Protein AF-A0A2N3HTC1-F1 (afdb_monomer_lite)

Foldseek 3Di:
DPPVVVVVVVVVVVVVVVVVVVVVVVVVVVVVVVVVVPDDPVVVVVVVVVVVVVVVVPPDDDPDDPPVVVVVVVVVCVVVVVVVVVVVVVVVVVVVVVVLVVLLVVLVVVLVLLVVVLVQLVVQLVQLVQQLVQCVVALLDQRDHDHDDLVSLVVQLPDDLVSNQVSCVSLVHDSVLSVLSNVLSVLSSVLVVVLVVLSVCCVPPASVVLVVLLVVLLVVLVVLLVVVLVVCVVVVVCPDPVSVQSVVLVVQLPPPVPDDPDDRLVSSLVRPLVSLLVCCVVPPVPPPSSVVSNVSSVSSVVSSVRSSVSSVVSSVSSVVCSVVSVVSSVSSVVSSVSSVVSVVD

Sequence (345 aa):
MSAEYECCVATNAKLQKQIDNQKEIINSLEDIEHSILLSNDTLKHSVKFELDNHYKEIETKEEGCDLCSIIGAILGAIISGGIAIFIFWRGRKNEKNKEKLKYIDFGEEVFTLLKNITANSKKQVELLNALVTSITEKPYTHGKYNRVSLNLLKRAQSFDTTYVFTTFKTLNLEKKSYIKFYSSIDFLLEVFENIDDDYHTNNSEVITPLSNKFLQLKGEIMNICSNFIESSRRENKTTEAIYTFINQLLIDYHSPETLPDKIDLKYDVDKIIRPLKSELLAKYRDNDISIELLNLSKQAGDFYKTILIESSNLRAGVNSQLEPIGKMITYLDSIEQALSSNYAS

Organism: NCBI:txid1940526

Secondary structure (DSSP, 8-state):
--HHHHHHHHHHHHHHHHHHHHHHHHHHHHHHHHHHTT-SSTHHHHHHHHHHHHHHT--S---S-HHHHHHHHHHHHHHHHHHHHHHHHHHHHHHHHHHHHHHHHHHHHHHHHHHHHHHHHHHHHHHHHHHHHHHHH-TTS--------THHHHHHHTS-HHHHHHHHHHTT--HHHHHHHHHHHHHHHHHHHHHHHHHHHIIIIIIHHHHHHHHHHHHHHHHHHHHHHHHHHHTT-TTSHHHHHHHHHHHHHT-TTT--SS--HHHHIIIIIHHHHHHHHHH-TTSHHHHHHHHHHHHHHHHHHHHHHHHHHHHHHHHHHHHHHHHHHHHHHHHHHHHHTTT--

Radius of gyration: 45.18 Å; chains: 1; bounding box: 95×36×132 Å

pLDDT: mean 79.2, std 21.39, range [34.41, 97.88]

Structure (mmCIF, N/CA/C/O backbone):
data_AF-A0A2N3HTC1-F1
#
_entry.id   AF-A0A2N3HTC1-F1
#
loop_
_atom_site.group_PDB
_atom_site.id
_atom_site.type_symbol
_atom_site.label_atom_id
_atom_site.label_alt_id
_atom_site.label_comp_id
_atom_site.label_asym_id
_atom_site.label_entity_id
_atom_site.label_seq_id
_atom_site.pdbx_PDB_ins_code
_atom_site.Cartn_x
_atom_site.Cartn_y
_atom_site.Cartn_z
_atom_site.occupancy
_atom_site.B_iso_or_equiv
_atom_site.auth_seq_id
_atom_site.auth_comp_id
_atom_site.auth_asym_id
_atom_site.auth_atom_id
_atom_site.pdbx_PDB_model_num
ATOM 1 N N . MET A 1 1 ? -60.412 3.576 90.011 1.00 46.03 1 MET A N 1
ATOM 2 C CA . MET A 1 1 ? -59.220 3.733 89.151 1.00 46.03 1 MET A CA 1
ATOM 3 C C . MET A 1 1 ? -58.089 2.914 89.755 1.00 46.03 1 MET A C 1
ATOM 5 O O . MET A 1 1 ? -57.554 3.394 90.739 1.00 46.03 1 MET A O 1
ATOM 9 N N . SER A 1 2 ? -57.769 1.718 89.234 1.00 47.91 2 SER A N 1
ATOM 10 C CA . SER A 1 2 ? -56.386 1.172 89.280 1.00 47.91 2 SER A CA 1
ATOM 11 C C . SER A 1 2 ? -56.162 -0.226 88.662 1.00 47.91 2 SER A C 1
ATOM 13 O O . SER A 1 2 ? -55.010 -0.612 88.593 1.00 47.91 2 SER A O 1
ATOM 15 N N . ALA A 1 3 ? -57.146 -0.967 88.127 1.00 40.53 3 ALA A N 1
ATOM 16 C CA . ALA A 1 3 ? -56.845 -2.256 87.457 1.00 40.53 3 ALA A CA 1
ATOM 17 C C . ALA A 1 3 ? -56.343 -2.092 86.000 1.00 40.53 3 ALA A C 1
ATOM 19 O O . ALA A 1 3 ? -55.389 -2.741 85.580 1.00 40.53 3 ALA A O 1
ATOM 20 N N . GLU A 1 4 ? -56.931 -1.166 85.234 1.00 36.50 4 GLU A N 1
ATOM 21 C CA . GLU A 1 4 ? -56.502 -0.860 83.854 1.00 36.50 4 GLU A CA 1
ATOM 22 C C . GLU A 1 4 ? -55.159 -0.111 83.802 1.00 36.50 4 GLU A C 1
ATOM 24 O O . GLU A 1 4 ? -54.377 -0.289 82.870 1.00 36.50 4 GLU A O 1
ATOM 29 N N . TYR A 1 5 ? -54.850 0.690 84.829 1.00 40.22 5 TYR A N 1
ATOM 30 C CA . TYR A 1 5 ? -53.588 1.432 84.904 1.00 40.22 5 TYR A CA 1
ATOM 31 C C . TYR A 1 5 ? -52.409 0.510 85.256 1.00 40.22 5 TYR A C 1
ATOM 33 O O . TYR A 1 5 ? -51.344 0.634 84.658 1.00 40.22 5 TYR A O 1
ATOM 41 N N . GLU A 1 6 ? -52.601 -0.468 86.150 1.00 41.00 6 GLU A N 1
ATOM 42 C CA . GLU A 1 6 ? -51.578 -1.479 86.462 1.00 41.00 6 GLU A CA 1
ATOM 43 C C . GLU A 1 6 ? -51.312 -2.422 85.279 1.00 41.00 6 GLU A C 1
ATOM 45 O O . GLU A 1 6 ? -50.155 -2.755 85.015 1.00 41.00 6 GLU A O 1
ATOM 50 N N . CYS A 1 7 ? -52.343 -2.770 84.498 1.00 42.47 7 CYS A N 1
ATOM 51 C CA . CYS A 1 7 ? -52.177 -3.526 83.255 1.00 42.47 7 CYS A CA 1
ATOM 52 C C . CYS A 1 7 ? -51.351 -2.738 82.219 1.00 42.47 7 CYS A C 1
ATOM 54 O O . CYS A 1 7 ? -50.386 -3.272 81.672 1.00 42.47 7 CYS A O 1
ATOM 56 N N . CYS A 1 8 ? -51.635 -1.447 82.011 1.00 38.44 8 CYS A N 1
ATOM 57 C CA . CYS A 1 8 ? -50.857 -0.590 81.106 1.00 38.44 8 CYS A CA 1
ATOM 58 C C . CYS A 1 8 ? -49.405 -0.364 81.568 1.00 38.44 8 CYS A C 1
ATOM 60 O O . CYS A 1 8 ? -48.492 -0.365 80.742 1.00 38.44 8 CYS A O 1
ATOM 62 N N . VAL A 1 9 ? -49.156 -0.216 82.874 1.00 43.53 9 VAL A N 1
ATOM 63 C CA . VAL A 1 9 ? -47.797 -0.032 83.421 1.00 43.53 9 VAL A CA 1
ATOM 64 C C . VAL A 1 9 ? -46.969 -1.320 83.316 1.00 43.53 9 VAL A C 1
ATOM 66 O O . VAL A 1 9 ? -45.809 -1.266 82.903 1.00 43.53 9 VAL A O 1
ATOM 69 N N . ALA A 1 10 ? -47.563 -2.487 83.589 1.00 45.28 10 ALA A N 1
ATOM 70 C CA . ALA A 1 10 ? -46.908 -3.782 83.383 1.00 45.28 10 ALA A CA 1
ATOM 71 C C . ALA A 1 10 ? -46.644 -4.071 81.892 1.00 45.28 10 ALA A C 1
ATOM 73 O O . ALA A 1 10 ? -45.613 -4.652 81.540 1.00 45.28 10 ALA A O 1
ATOM 74 N N . THR A 1 11 ? -47.540 -3.615 81.013 1.00 44.00 11 THR A N 1
ATOM 75 C CA . THR A 1 11 ? -47.382 -3.713 79.555 1.00 44.00 11 THR A CA 1
ATOM 76 C C . THR A 1 11 ? -46.252 -2.812 79.060 1.00 44.00 11 THR A C 1
ATOM 78 O O . THR A 1 11 ? -45.422 -3.282 78.294 1.00 44.00 11 THR A O 1
ATOM 81 N N . ASN A 1 12 ? -46.121 -1.578 79.565 1.00 44.19 12 ASN A N 1
ATOM 82 C CA . ASN A 1 12 ? -45.003 -0.685 79.231 1.00 44.19 12 ASN A CA 1
ATOM 83 C C . ASN A 1 12 ? -43.646 -1.207 79.729 1.00 44.19 12 ASN A C 1
ATOM 85 O O . ASN A 1 12 ? -42.653 -1.086 79.019 1.00 44.19 12 ASN A O 1
ATOM 89 N N . ALA A 1 13 ? -43.588 -1.831 80.909 1.00 48.78 13 ALA A N 1
ATOM 90 C CA . ALA A 1 13 ? -42.359 -2.456 81.403 1.00 48.78 13 ALA A CA 1
ATOM 91 C C . ALA A 1 13 ? -41.956 -3.685 80.565 1.00 48.78 13 ALA A C 1
ATOM 93 O O . ALA A 1 13 ? -40.778 -3.866 80.254 1.00 48.78 13 ALA A O 1
ATOM 94 N N . LYS A 1 14 ? -42.931 -4.504 80.139 1.00 50.69 14 LYS A N 1
ATOM 95 C CA . LYS A 1 14 ? -42.698 -5.595 79.176 1.00 50.69 14 LYS A CA 1
ATOM 96 C C . LYS A 1 14 ? -42.285 -5.068 77.797 1.00 50.69 14 LYS A C 1
ATOM 98 O O . LYS A 1 14 ? -41.398 -5.654 77.185 1.00 50.69 14 LYS A O 1
ATOM 103 N N . LEU A 1 15 ? -42.869 -3.958 77.345 1.00 43.41 15 LEU A N 1
ATOM 104 C CA . LEU A 1 15 ? -42.541 -3.302 76.077 1.00 43.41 15 LEU A CA 1
ATOM 105 C C . LEU A 1 15 ? -41.111 -2.750 76.088 1.00 43.41 15 LEU A C 1
ATOM 107 O O . LEU A 1 15 ? -40.360 -2.974 75.146 1.00 43.41 15 LEU A O 1
ATOM 111 N N . GLN A 1 16 ? -40.704 -2.100 77.180 1.00 46.47 16 GLN A N 1
ATOM 112 C CA . GLN A 1 16 ? -39.344 -1.590 77.340 1.00 46.47 16 GLN A CA 1
ATOM 113 C C . GLN A 1 16 ? -38.325 -2.733 77.359 1.00 46.47 16 GLN A C 1
ATOM 115 O O . GLN A 1 16 ? -37.320 -2.668 76.661 1.00 46.47 16 GLN A O 1
ATOM 120 N N . LYS A 1 17 ? -38.639 -3.831 78.057 1.00 55.25 17 LYS A N 1
ATOM 121 C CA . LYS A 1 17 ? -37.805 -5.038 78.064 1.00 55.25 17 LYS A CA 1
ATOM 122 C C . LYS A 1 17 ? -37.697 -5.685 76.676 1.00 55.25 17 LYS A C 1
ATOM 124 O O . LYS A 1 17 ? -36.638 -6.180 76.316 1.00 55.25 17 LYS A O 1
ATOM 129 N N . GLN A 1 18 ? -38.759 -5.651 75.869 1.00 47.78 18 GLN A N 1
ATOM 130 C CA . GLN A 1 18 ? -38.710 -6.110 74.477 1.00 47.78 18 GLN A CA 1
ATOM 131 C C . GLN A 1 18 ? -37.893 -5.175 73.574 1.00 47.78 18 GLN A C 1
ATOM 133 O O . GLN A 1 18 ? -37.179 -5.667 72.708 1.00 47.78 18 GLN A O 1
ATOM 138 N N . ILE A 1 19 ? -37.949 -3.857 73.785 1.00 50.00 19 ILE A N 1
ATOM 139 C CA . ILE A 1 19 ? -37.122 -2.876 73.061 1.00 50.00 19 ILE A CA 1
ATOM 140 C C . ILE A 1 19 ? -35.639 -3.030 73.426 1.00 50.00 19 ILE A C 1
ATOM 142 O O . ILE A 1 19 ? -34.776 -2.942 72.554 1.00 50.00 19 ILE A O 1
ATOM 146 N N . ASP A 1 20 ? -35.331 -3.284 74.695 1.00 52.28 20 ASP A N 1
ATOM 147 C CA . ASP A 1 20 ? -33.956 -3.497 75.146 1.00 52.28 20 ASP A CA 1
ATOM 148 C C . ASP A 1 20 ? -33.405 -4.825 74.597 1.00 52.28 20 ASP A C 1
ATOM 150 O O . ASP A 1 20 ? -32.314 -4.833 74.027 1.00 52.28 20 ASP A O 1
ATOM 154 N N . ASN A 1 21 ? -34.211 -5.895 74.593 1.00 51.72 21 ASN A N 1
ATOM 155 C CA . ASN A 1 21 ? -33.876 -7.139 73.889 1.00 51.72 21 ASN A CA 1
ATOM 156 C C . ASN A 1 21 ? -33.705 -6.920 72.370 1.00 51.72 21 ASN A C 1
ATOM 158 O O . ASN A 1 21 ? -32.851 -7.543 71.749 1.00 51.72 21 ASN A O 1
ATOM 162 N N . GLN A 1 22 ? -34.482 -6.027 71.743 1.00 47.03 22 GLN A N 1
ATOM 163 C CA . GLN A 1 22 ? -34.318 -5.686 70.322 1.00 47.03 22 GLN A CA 1
ATOM 164 C C . GLN A 1 22 ? -32.998 -4.964 70.042 1.00 47.03 22 GLN A C 1
ATOM 166 O O . GLN A 1 22 ? -32.364 -5.248 69.029 1.00 47.03 22 GLN A O 1
ATOM 171 N N . LYS A 1 23 ? -32.560 -4.058 70.922 1.00 49.41 23 LYS A N 1
ATOM 172 C CA . LYS A 1 23 ? -31.239 -3.422 70.805 1.00 49.41 23 LYS A CA 1
ATOM 173 C C . LYS A 1 23 ? -30.116 -4.439 70.959 1.00 49.41 23 LYS A C 1
ATOM 175 O O . LYS A 1 23 ? -29.133 -4.366 70.233 1.00 49.41 23 LYS A O 1
ATOM 180 N N . GLU A 1 24 ? -30.283 -5.402 71.858 1.00 49.38 24 GLU A N 1
ATOM 181 C CA . GLU A 1 24 ? -29.315 -6.477 72.067 1.00 49.38 24 GLU A CA 1
ATOM 182 C C . GLU A 1 24 ? -29.235 -7.418 70.856 1.00 49.38 24 GLU A C 1
ATOM 184 O O . GLU A 1 24 ? -28.138 -7.763 70.425 1.00 49.38 24 GLU A O 1
ATOM 189 N N . ILE A 1 25 ? -30.368 -7.743 70.222 1.00 50.09 25 ILE A N 1
ATOM 190 C CA . ILE A 1 25 ? -30.407 -8.519 68.971 1.00 50.09 25 ILE A CA 1
ATOM 191 C C . ILE A 1 25 ? -29.769 -7.740 67.813 1.00 50.09 25 ILE A C 1
ATOM 193 O O . ILE A 1 25 ? -29.029 -8.324 67.029 1.00 50.09 25 ILE A O 1
ATOM 197 N N . ILE A 1 26 ? -30.025 -6.432 67.695 1.00 47.00 26 ILE A N 1
ATOM 198 C CA . ILE A 1 26 ? -29.420 -5.586 66.652 1.00 47.00 26 ILE A CA 1
ATOM 199 C C . ILE A 1 26 ? -27.899 -5.508 66.833 1.00 47.00 26 ILE A C 1
ATOM 201 O O . ILE A 1 26 ? -27.174 -5.750 65.873 1.00 47.00 26 ILE A O 1
ATOM 205 N N . ASN A 1 27 ? -27.417 -5.270 68.054 1.00 49.44 27 ASN A N 1
ATOM 206 C CA . ASN A 1 27 ? -25.982 -5.262 68.347 1.00 49.44 27 ASN A CA 1
ATOM 207 C C . ASN A 1 27 ? -25.350 -6.645 68.106 1.00 49.44 27 ASN A C 1
ATOM 209 O O . ASN A 1 27 ? -24.282 -6.743 67.512 1.00 49.44 27 ASN A O 1
ATOM 213 N N . SER A 1 28 ? -26.044 -7.727 68.475 1.00 49.91 28 SER A N 1
ATOM 214 C CA . SER A 1 28 ? -25.584 -9.095 68.198 1.00 49.91 28 SER A CA 1
ATOM 215 C C . SER A 1 28 ? -25.517 -9.383 66.693 1.00 49.91 28 SER A C 1
ATOM 217 O O . SER A 1 28 ? -24.634 -10.101 66.240 1.00 49.91 28 SER A O 1
ATOM 219 N N . LEU A 1 29 ? -26.420 -8.812 65.890 1.00 45.38 29 LEU A N 1
ATOM 220 C CA . LEU A 1 29 ? -26.390 -8.923 64.429 1.00 45.38 29 LEU A CA 1
ATOM 221 C C . LEU A 1 29 ? -25.226 -8.137 63.802 1.00 45.38 29 LEU A C 1
ATOM 223 O O . LEU A 1 29 ? -24.687 -8.590 62.794 1.00 45.38 29 LEU A O 1
ATOM 227 N N . GLU A 1 30 ? -24.816 -7.014 64.395 1.00 47.25 30 GLU A N 1
ATOM 228 C CA . GLU A 1 30 ? -23.610 -6.263 64.005 1.00 47.25 30 GLU A CA 1
ATOM 229 C C . GLU A 1 30 ? -22.319 -7.025 64.381 1.00 47.25 30 GLU A C 1
ATOM 231 O O . GLU A 1 30 ? -21.385 -7.112 63.580 1.00 47.25 30 GLU A O 1
ATOM 236 N N . ASP A 1 31 ? -22.288 -7.695 65.536 1.00 46.88 31 ASP A N 1
ATOM 237 C CA . ASP A 1 31 ? -21.177 -8.582 65.927 1.00 46.88 31 ASP A CA 1
ATOM 238 C C . ASP A 1 31 ? -21.103 -9.843 65.040 1.00 46.88 31 ASP A C 1
ATOM 240 O O . ASP A 1 31 ? -20.024 -10.313 64.650 1.00 46.88 31 ASP A O 1
ATOM 244 N N . ILE A 1 32 ? -22.263 -10.372 64.639 1.00 44.34 32 ILE A N 1
ATOM 245 C CA . ILE A 1 32 ? -22.368 -11.448 63.649 1.00 44.34 32 ILE A CA 1
ATOM 246 C C . ILE A 1 32 ? -21.925 -10.947 62.262 1.00 44.34 32 ILE A C 1
ATOM 248 O O . ILE A 1 32 ? -21.247 -11.689 61.559 1.00 44.34 32 ILE A O 1
ATOM 252 N N . GLU A 1 33 ? -22.196 -9.697 61.869 1.00 42.38 33 GLU A N 1
ATOM 253 C CA . GLU A 1 33 ? -21.668 -9.070 60.641 1.00 42.38 33 GLU A CA 1
ATOM 254 C C . GLU A 1 33 ? -20.129 -9.019 60.635 1.00 42.38 33 GLU A C 1
ATOM 256 O O . GLU A 1 33 ? -19.507 -9.352 59.620 1.00 42.38 33 GLU A O 1
ATOM 261 N N . HIS A 1 34 ? -19.506 -8.728 61.783 1.00 44.16 34 HIS A N 1
ATOM 262 C CA . HIS A 1 34 ? -18.048 -8.774 61.943 1.00 44.16 34 HIS A CA 1
ATOM 263 C C . HIS A 1 34 ? -17.480 -10.208 61.853 1.00 44.16 34 HIS A C 1
ATOM 265 O O . HIS A 1 34 ? -16.327 -10.411 61.458 1.00 44.16 34 HIS A O 1
ATOM 271 N N . SER A 1 35 ? -18.305 -11.211 62.165 1.00 38.88 35 SER A N 1
ATOM 272 C CA . SER A 1 35 ? -17.972 -12.643 62.127 1.00 38.88 35 SER A CA 1
ATOM 273 C C . SER A 1 35 ? -18.240 -13.293 60.753 1.00 38.88 35 SER A C 1
ATOM 275 O O . SER A 1 35 ? -17.523 -14.204 60.335 1.00 38.88 35 SER A O 1
ATOM 277 N N . ILE A 1 36 ? -19.235 -12.794 60.007 1.00 39.62 36 ILE A N 1
ATOM 278 C CA . ILE A 1 36 ? -19.629 -13.219 58.647 1.00 39.62 36 ILE A CA 1
ATOM 279 C C . ILE A 1 36 ? -18.523 -12.943 57.620 1.00 39.62 36 ILE A C 1
ATOM 281 O O . ILE A 1 36 ? -18.405 -13.668 56.631 1.00 39.62 36 ILE A O 1
ATOM 285 N N . LEU A 1 37 ? -17.669 -11.948 57.865 1.00 45.72 37 LEU A N 1
ATOM 286 C CA . LEU A 1 37 ? -16.476 -11.689 57.055 1.00 45.72 37 LEU A CA 1
ATOM 287 C C . LEU A 1 37 ? -15.442 -12.839 57.087 1.00 45.72 37 LEU A C 1
ATOM 289 O O . LEU A 1 37 ? -14.514 -12.808 56.279 1.00 45.72 37 LEU A O 1
ATOM 293 N N . LEU A 1 38 ? -15.589 -13.856 57.958 1.00 39.28 38 LEU A N 1
ATOM 294 C CA . LEU A 1 38 ? -14.542 -14.856 58.221 1.00 39.28 38 LEU A CA 1
ATOM 295 C C . LEU A 1 38 ? -14.815 -16.330 57.842 1.00 39.28 38 LEU A C 1
ATOM 297 O O . LEU A 1 38 ? -13.828 -17.028 57.641 1.00 39.28 38 LEU A O 1
ATOM 301 N N . SER A 1 39 ? -16.041 -16.856 57.670 1.00 39.84 39 SER A N 1
ATOM 302 C CA . SER A 1 39 ? -16.249 -18.173 56.999 1.00 39.84 39 SER A CA 1
ATOM 303 C C . SER A 1 39 ? -17.726 -18.524 56.740 1.00 39.84 39 SER A C 1
ATOM 305 O O . SER A 1 39 ? -18.605 -18.139 57.506 1.00 39.84 39 SER A O 1
ATOM 307 N N . ASN A 1 40 ? -17.994 -19.288 55.670 1.00 41.94 40 ASN A N 1
ATOM 308 C CA . ASN A 1 40 ? -19.334 -19.508 55.098 1.00 41.94 40 ASN A CA 1
ATOM 309 C C . ASN A 1 40 ? -20.027 -20.836 55.511 1.00 41.94 40 ASN A C 1
ATOM 311 O O . ASN A 1 40 ? -21.209 -21.005 55.225 1.00 41.94 40 ASN A O 1
ATOM 315 N N . ASP A 1 41 ? -19.349 -21.774 56.188 1.00 38.62 41 ASP A N 1
ATOM 316 C CA . ASP A 1 41 ? -19.909 -23.119 56.467 1.00 38.62 41 ASP A CA 1
ATOM 317 C C . ASP A 1 41 ? -20.487 -23.297 57.882 1.00 38.62 41 ASP A C 1
ATOM 319 O O . ASP A 1 41 ? -21.421 -24.075 58.086 1.00 38.62 41 ASP A O 1
ATOM 323 N N . THR A 1 42 ? -20.026 -22.524 58.864 1.00 41.12 42 THR A N 1
ATOM 324 C CA . THR A 1 42 ? -20.518 -22.597 60.254 1.00 41.12 42 THR A CA 1
ATOM 325 C C . THR A 1 42 ? -21.954 -22.060 60.390 1.00 41.12 42 THR A C 1
ATOM 327 O O . THR A 1 42 ? -22.702 -22.459 61.282 1.00 41.12 42 THR A O 1
ATOM 330 N N . LEU A 1 43 ? -22.385 -21.211 59.447 1.00 39.22 43 LEU A N 1
ATOM 331 C CA . LEU A 1 43 ? -23.645 -20.459 59.488 1.00 39.22 43 LEU A CA 1
ATOM 332 C C . LEU A 1 43 ? -24.904 -21.331 59.390 1.00 39.22 43 LEU A C 1
ATOM 334 O O . LEU A 1 43 ? -25.943 -21.003 59.962 1.00 39.22 43 LEU A O 1
ATOM 338 N N . LYS A 1 44 ? -24.833 -22.457 58.675 1.00 35.75 44 LYS A N 1
ATOM 339 C CA . LYS A 1 44 ? -26.003 -23.324 58.471 1.00 35.75 44 LYS A CA 1
ATOM 340 C C . LYS A 1 44 ? -26.389 -24.082 59.745 1.00 35.75 44 LYS A C 1
ATOM 342 O O . LYS A 1 44 ? -27.549 -24.462 59.901 1.00 35.75 44 LYS A O 1
ATOM 347 N N . HIS A 1 45 ? -25.424 -24.291 60.645 1.00 39.16 45 HIS A N 1
ATOM 348 C CA . HIS A 1 45 ? -25.626 -25.002 61.904 1.00 39.16 45 HIS A CA 1
ATOM 349 C C . HIS A 1 45 ? -26.009 -24.073 63.060 1.00 39.16 45 HIS A C 1
ATOM 351 O O . HIS A 1 45 ? -26.904 -24.435 63.822 1.00 39.16 45 HIS A O 1
ATOM 357 N N . SER A 1 46 ? -25.427 -22.874 63.155 1.00 40.12 46 SER A N 1
ATOM 358 C CA . SER A 1 46 ? -25.720 -21.931 64.248 1.00 40.12 46 SER A CA 1
ATOM 359 C C . SER A 1 46 ? -27.149 -21.385 64.185 1.00 40.12 46 SER A C 1
ATOM 361 O O . SER A 1 46 ? -27.877 -21.448 65.170 1.00 40.12 46 SER A O 1
ATOM 363 N N . VAL A 1 47 ? -27.609 -20.987 62.990 1.00 39.00 47 VAL A N 1
ATOM 364 C CA . VAL A 1 47 ? -28.969 -20.449 62.785 1.00 39.00 47 VAL A CA 1
ATOM 365 C C . VAL A 1 47 ? -30.049 -21.487 63.106 1.00 39.00 47 VAL A C 1
ATOM 367 O O . VAL A 1 47 ? -31.110 -21.146 63.622 1.00 39.00 47 VAL A O 1
ATOM 370 N N . LYS A 1 48 ? -29.784 -22.772 62.832 1.00 37.84 48 LYS A N 1
ATOM 371 C CA . LYS A 1 48 ? -30.711 -23.859 63.174 1.00 37.84 48 LYS A CA 1
ATOM 372 C C . LYS A 1 48 ? -30.743 -24.124 64.686 1.00 37.84 48 LYS A C 1
ATOM 374 O O . LYS A 1 48 ? -31.804 -24.415 65.223 1.00 37.84 48 LYS A O 1
ATOM 379 N N . PHE A 1 49 ? -29.602 -23.996 65.362 1.00 41.03 49 PHE A N 1
ATOM 380 C CA . PHE A 1 49 ? -29.471 -24.236 66.801 1.00 41.03 49 PHE A CA 1
ATOM 381 C C . PHE A 1 49 ? -30.139 -23.142 67.650 1.00 41.03 49 PHE A C 1
ATOM 383 O O . PHE A 1 49 ? -30.816 -23.454 68.629 1.00 41.03 49 PHE A O 1
ATOM 390 N N . GLU A 1 50 ? -30.012 -21.873 67.262 1.00 42.91 50 GLU A N 1
ATOM 391 C CA . GLU A 1 50 ? -30.652 -20.760 67.978 1.00 42.91 50 GLU A CA 1
ATOM 392 C C . GLU A 1 50 ? -32.170 -20.711 67.769 1.00 42.91 50 GLU A C 1
ATOM 394 O O . GLU A 1 50 ? -32.894 -20.448 68.728 1.00 42.91 50 GLU A O 1
ATOM 399 N N . LEU A 1 51 ? -32.680 -21.062 66.578 1.00 38.72 51 LEU A N 1
ATOM 400 C CA . LEU A 1 51 ? -34.129 -21.186 66.359 1.00 38.72 51 LEU A CA 1
ATOM 401 C C . LEU A 1 51 ? -34.751 -22.329 67.178 1.00 38.72 51 LEU A C 1
ATOM 403 O O . LEU A 1 51 ? -35.824 -22.149 67.755 1.00 38.72 51 LEU A O 1
ATOM 407 N N . ASP A 1 52 ? -34.085 -23.487 67.249 1.00 37.00 52 ASP A N 1
ATOM 408 C CA . ASP A 1 52 ? -34.588 -24.654 67.988 1.00 37.00 52 ASP A CA 1
ATOM 409 C C . ASP A 1 52 ? -34.562 -24.433 69.513 1.00 37.00 52 ASP A C 1
ATOM 411 O O . ASP A 1 52 ? -35.441 -24.927 70.224 1.00 37.00 52 ASP A O 1
ATOM 415 N N . ASN A 1 53 ? -33.597 -23.663 70.031 1.00 40.16 53 ASN A N 1
ATOM 416 C CA . ASN A 1 53 ? -33.560 -23.302 71.452 1.00 40.16 53 ASN A CA 1
ATOM 417 C C . ASN A 1 53 ? -34.628 -22.263 71.814 1.00 40.16 53 ASN A C 1
ATOM 419 O O . ASN A 1 53 ? -35.237 -22.375 72.876 1.00 40.16 53 ASN A O 1
ATOM 423 N N . HIS A 1 54 ? -34.928 -21.313 70.923 1.00 38.94 54 HIS A N 1
ATOM 424 C CA . HIS A 1 54 ? -35.944 -20.293 71.190 1.00 38.94 54 HIS A CA 1
ATOM 425 C C . HIS A 1 54 ? -37.378 -20.852 71.198 1.00 38.94 54 HIS A C 1
ATOM 427 O O . HIS A 1 54 ? -38.236 -20.331 71.910 1.00 38.94 54 HIS A O 1
ATOM 433 N N . TYR A 1 55 ? -37.635 -21.936 70.453 1.00 35.56 55 TYR A N 1
ATOM 434 C CA . TYR A 1 55 ? -38.923 -22.643 70.463 1.00 35.56 55 TYR A CA 1
ATOM 435 C C . TYR A 1 55 ? -39.106 -23.583 71.665 1.00 35.56 55 TYR A C 1
ATOM 437 O O . TYR A 1 55 ? -40.240 -23.917 72.001 1.00 35.56 55 TYR A O 1
ATOM 445 N N . LYS A 1 56 ? -38.025 -23.994 72.342 1.00 34.41 56 LYS A N 1
ATOM 446 C CA . LYS A 1 56 ? -38.092 -24.894 73.508 1.00 34.41 56 LYS A CA 1
ATOM 447 C C . LYS A 1 56 ? -38.428 -24.207 74.834 1.00 34.41 56 LYS A C 1
ATOM 449 O O . LYS A 1 56 ? -38.781 -24.902 75.780 1.00 34.41 56 LYS A O 1
ATOM 454 N N . GLU A 1 57 ? -38.362 -22.880 74.918 1.00 35.84 57 GLU A N 1
ATOM 455 C CA . GLU A 1 57 ? -38.696 -22.138 76.148 1.00 35.84 57 GLU A CA 1
ATOM 456 C C . GLU A 1 57 ? -40.171 -21.712 76.259 1.00 35.84 57 GLU A C 1
ATOM 458 O O . GLU A 1 57 ? -40.578 -21.175 77.289 1.00 35.84 57 GLU A O 1
ATOM 463 N N . ILE A 1 58 ? -41.009 -21.993 75.255 1.00 41.97 58 ILE A N 1
ATOM 464 C CA . ILE A 1 58 ? -42.437 -21.632 75.260 1.00 41.97 58 ILE A CA 1
ATOM 465 C C . ILE A 1 58 ? -43.305 -22.887 75.461 1.00 41.97 58 ILE A C 1
ATOM 467 O O . ILE A 1 58 ? -44.179 -23.205 74.666 1.00 41.97 58 ILE A O 1
ATOM 471 N N . GLU A 1 59 ? -43.076 -23.617 76.550 1.00 39.09 59 GLU A N 1
ATOM 472 C CA . GLU A 1 59 ? -44.073 -24.540 77.108 1.00 39.09 59 GLU A CA 1
ATOM 473 C C . GLU A 1 59 ? -44.283 -24.218 78.588 1.00 39.09 59 GLU A C 1
ATOM 475 O O . GLU A 1 59 ? -43.808 -24.910 79.482 1.00 39.09 59 GLU A O 1
ATOM 480 N N . THR A 1 60 ? -45.038 -23.156 78.872 1.00 34.41 60 THR A N 1
ATOM 481 C CA . THR A 1 60 ? -45.759 -23.057 80.146 1.00 34.41 60 THR A CA 1
ATOM 482 C C . THR A 1 60 ? -47.159 -22.493 79.918 1.00 34.41 60 THR A C 1
ATOM 484 O O . THR A 1 60 ? -47.340 -21.391 79.419 1.00 34.41 60 THR A O 1
ATOM 487 N N . LYS A 1 61 ? -48.133 -23.343 80.262 1.00 35.47 61 LYS A N 1
ATOM 488 C CA . LYS A 1 61 ? -49.590 -23.158 80.349 1.00 35.47 61 LYS A CA 1
ATOM 489 C C . LYS A 1 61 ? -50.080 -21.700 80.383 1.00 35.47 61 LYS A C 1
ATOM 491 O O . LYS A 1 61 ? -49.902 -21.015 81.387 1.00 35.47 61 LYS A O 1
ATOM 496 N N . GLU A 1 62 ? -50.831 -21.311 79.354 1.00 37.00 62 GLU A N 1
ATOM 497 C CA . GLU A 1 62 ? -51.725 -20.151 79.377 1.00 37.00 62 GLU A CA 1
ATOM 498 C C . GLU A 1 62 ? -53.172 -20.600 79.632 1.00 37.00 62 GLU A C 1
ATOM 500 O O . GLU A 1 62 ? -53.776 -21.297 78.820 1.00 37.00 62 GLU A O 1
ATOM 505 N N . GLU A 1 63 ? -53.752 -20.143 80.740 1.00 39.91 63 GLU A N 1
ATOM 506 C CA . GLU A 1 63 ? -55.140 -19.678 80.741 1.00 39.91 63 GLU A CA 1
ATOM 507 C C . GLU A 1 63 ? -55.065 -18.143 80.752 1.00 39.91 63 GLU A C 1
ATOM 509 O O . GLU A 1 63 ? -54.717 -17.551 81.774 1.00 39.91 63 GLU A O 1
ATOM 514 N N . GLY A 1 64 ? -55.322 -17.482 79.615 1.00 34.81 64 GLY A N 1
ATOM 515 C CA . GLY A 1 64 ? -55.352 -16.015 79.572 1.00 34.81 64 GLY A CA 1
ATOM 516 C C . GLY A 1 64 ? -55.276 -15.357 78.188 1.00 34.81 64 GLY A C 1
ATOM 517 O O . GLY A 1 64 ? -54.195 -15.123 77.672 1.00 34.81 64 GLY A O 1
ATOM 518 N N . CYS A 1 65 ? -56.440 -14.913 77.696 1.00 39.00 65 CYS A N 1
ATOM 519 C CA . CYS A 1 65 ? -56.677 -13.886 76.664 1.00 39.00 65 CYS A CA 1
ATOM 520 C C . CYS A 1 65 ? -56.225 -14.165 75.208 1.00 39.00 65 CYS A C 1
ATOM 522 O O . CYS A 1 65 ? -55.153 -13.745 74.772 1.00 39.00 65 CYS A O 1
ATOM 524 N N . ASP A 1 66 ? -57.154 -14.707 74.406 1.00 45.31 66 ASP A N 1
ATOM 525 C CA . ASP A 1 66 ? -57.080 -14.875 72.937 1.00 45.31 66 ASP A CA 1
ATOM 526 C C . ASP A 1 66 ? -56.618 -13.620 72.170 1.00 45.31 66 ASP A C 1
ATOM 528 O O . ASP A 1 66 ? -56.014 -13.714 71.104 1.00 45.31 66 ASP A O 1
ATOM 532 N N . LEU A 1 67 ? -56.863 -12.418 72.701 1.00 41.06 67 LEU A N 1
ATOM 533 C CA . LEU A 1 67 ? -56.448 -11.176 72.044 1.00 41.06 67 LEU A CA 1
ATOM 534 C C . LEU A 1 67 ? -54.916 -11.006 72.021 1.00 41.06 67 LEU A C 1
ATOM 536 O O . LEU A 1 67 ? -54.375 -10.474 71.055 1.00 41.06 67 LEU A O 1
ATOM 540 N N . CYS A 1 68 ? -54.207 -11.470 73.057 1.00 42.62 68 CYS A N 1
ATOM 541 C CA . CYS A 1 68 ? -52.748 -11.352 73.162 1.00 42.62 68 CYS A CA 1
ATOM 542 C C . CYS A 1 68 ? -52.018 -12.338 72.243 1.00 42.62 68 CYS A C 1
ATOM 544 O O . CYS A 1 68 ? -51.005 -11.967 71.648 1.00 42.62 68 CYS A O 1
ATOM 546 N N . SER A 1 69 ? -52.547 -13.554 72.072 1.00 41.69 69 SER A N 1
ATOM 547 C CA . SER A 1 69 ? -51.980 -14.545 71.148 1.00 41.69 69 SER A CA 1
ATOM 548 C C . SER A 1 69 ? -52.181 -14.122 69.687 1.00 41.69 69 SER A C 1
ATOM 550 O O . SER A 1 69 ? -51.251 -14.215 68.886 1.00 41.69 69 SER A O 1
ATOM 552 N N . ILE A 1 70 ? -53.343 -13.545 69.353 1.00 44.69 70 ILE A N 1
ATOM 553 C CA . ILE A 1 70 ? -53.644 -13.002 68.020 1.00 44.69 70 ILE A CA 1
ATOM 554 C C . ILE A 1 70 ? -52.761 -11.785 67.710 1.00 44.69 70 ILE A C 1
ATOM 556 O O . ILE A 1 70 ? -52.165 -11.720 66.635 1.00 44.69 70 ILE A O 1
ATOM 560 N N . ILE A 1 71 ? -52.617 -10.837 68.645 1.00 43.09 71 ILE A N 1
ATOM 561 C CA . ILE A 1 71 ? -51.741 -9.664 68.468 1.00 43.09 71 ILE A CA 1
ATOM 562 C C . ILE A 1 71 ? -50.269 -10.094 68.361 1.00 43.09 71 ILE A C 1
ATOM 564 O O . ILE A 1 71 ? -49.549 -9.584 67.502 1.00 43.09 71 ILE A O 1
ATOM 568 N N . GLY A 1 72 ? -49.831 -11.071 69.162 1.00 39.81 72 GLY A N 1
ATOM 569 C CA . GLY A 1 72 ? -48.487 -11.650 69.090 1.00 39.81 72 GLY A CA 1
ATOM 570 C C . GLY A 1 72 ? -48.205 -12.361 67.762 1.00 39.81 72 GLY A C 1
ATOM 571 O O . GLY A 1 72 ? -47.149 -12.149 67.168 1.00 39.81 72 GLY A O 1
ATOM 572 N N . ALA A 1 73 ? -49.165 -13.131 67.242 1.00 44.22 73 ALA A N 1
ATOM 573 C CA . ALA A 1 73 ? -49.058 -13.796 65.944 1.00 44.22 73 ALA A CA 1
ATOM 574 C C . ALA A 1 73 ? -49.028 -12.793 64.776 1.00 44.22 73 ALA A C 1
ATOM 576 O O . ALA A 1 73 ? -48.231 -12.946 63.849 1.00 44.22 73 ALA A O 1
ATOM 577 N N . ILE A 1 74 ? -49.842 -11.732 64.836 1.00 43.06 74 ILE A N 1
ATOM 578 C CA . ILE A 1 74 ? -49.851 -10.652 63.836 1.00 43.06 74 ILE A CA 1
ATOM 579 C C . ILE A 1 74 ? -48.523 -9.882 63.860 1.00 43.06 74 ILE A C 1
ATOM 581 O O . ILE A 1 74 ? -47.934 -9.643 62.807 1.00 43.06 74 ILE A O 1
ATOM 585 N N . LEU A 1 75 ? -48.007 -9.540 65.043 1.00 43.22 75 LEU A N 1
ATOM 586 C CA . LEU A 1 75 ? -46.708 -8.875 65.187 1.00 43.22 75 LEU A CA 1
ATOM 587 C C . LEU A 1 75 ? -45.555 -9.767 64.704 1.00 43.22 75 LEU A C 1
ATOM 589 O O . LEU A 1 75 ? -44.693 -9.293 63.967 1.00 43.22 75 LEU A O 1
ATOM 593 N N . GLY A 1 76 ? -45.565 -11.063 65.030 1.00 43.31 76 GLY A N 1
ATOM 594 C CA . GLY A 1 76 ? -44.581 -12.031 64.535 1.00 43.31 76 GLY A CA 1
ATOM 595 C C . GLY A 1 76 ? -44.605 -12.195 63.010 1.00 43.31 76 GLY A C 1
ATOM 596 O O . GLY A 1 76 ? -43.550 -12.263 62.372 1.00 43.31 76 GLY A O 1
ATOM 597 N N . ALA A 1 77 ? -45.792 -12.178 62.395 1.00 48.91 77 ALA A N 1
ATOM 598 C CA . ALA A 1 77 ? -45.952 -12.197 60.940 1.00 48.91 77 ALA A CA 1
ATOM 599 C C . ALA A 1 77 ? -45.429 -10.909 60.274 1.00 48.91 77 ALA A C 1
ATOM 601 O O . ALA A 1 77 ? -44.789 -10.969 59.224 1.00 48.91 77 ALA A O 1
ATOM 602 N N . ILE A 1 78 ? -45.634 -9.745 60.899 1.00 46.81 78 ILE A N 1
ATOM 603 C CA . ILE A 1 78 ? -45.109 -8.458 60.413 1.00 46.81 78 ILE A CA 1
ATOM 604 C C . ILE A 1 78 ? -43.576 -8.416 60.514 1.00 46.81 78 ILE A C 1
ATOM 606 O O . ILE A 1 78 ? -42.913 -7.982 59.572 1.00 46.81 78 ILE A O 1
ATOM 610 N N . ILE A 1 79 ? -43.001 -8.907 61.618 1.00 49.50 79 ILE A N 1
ATOM 611 C CA . ILE A 1 79 ? -41.546 -8.947 61.840 1.00 49.50 79 ILE A CA 1
ATOM 612 C C . ILE A 1 79 ? -40.871 -9.899 60.845 1.00 49.50 79 ILE A C 1
ATOM 614 O O . ILE A 1 79 ? -39.930 -9.510 60.152 1.00 49.50 79 ILE A O 1
ATOM 618 N N . SER A 1 80 ? -41.377 -11.127 60.721 1.00 47.59 80 SER A N 1
ATOM 619 C CA . SER A 1 80 ? -40.839 -12.115 59.776 1.00 47.59 80 SER A CA 1
ATOM 620 C C . SER A 1 80 ? -41.000 -11.669 58.318 1.00 47.59 80 SER A C 1
ATOM 622 O O . SER A 1 80 ? -40.060 -11.795 57.531 1.00 47.59 80 SER A O 1
ATOM 624 N N . GLY A 1 81 ? -42.136 -11.056 57.969 1.00 49.56 81 GLY A N 1
ATOM 625 C CA . GLY A 1 81 ? -42.358 -10.443 56.659 1.00 49.56 81 GLY A CA 1
ATOM 626 C C . GLY A 1 81 ? -41.393 -9.289 56.364 1.00 49.56 81 GLY A C 1
ATOM 627 O O . GLY A 1 81 ? -40.819 -9.231 55.277 1.00 49.56 81 GLY A O 1
ATOM 628 N N . GLY A 1 82 ? -41.152 -8.402 57.334 1.00 52.47 82 GLY A N 1
ATOM 629 C CA . GLY A 1 82 ? -40.218 -7.280 57.202 1.00 52.47 82 GLY A CA 1
ATOM 630 C C . GLY A 1 82 ? -38.766 -7.723 56.999 1.00 52.47 82 GLY A C 1
ATOM 631 O O . GLY A 1 82 ? -38.086 -7.218 56.103 1.00 52.47 82 GLY A O 1
ATOM 632 N N . ILE A 1 83 ? -38.310 -8.719 57.766 1.00 64.56 83 ILE A N 1
ATOM 633 C CA . ILE A 1 83 ? -36.967 -9.307 57.630 1.00 64.56 83 ILE A CA 1
ATOM 634 C C . ILE A 1 83 ? -36.812 -9.994 56.265 1.00 64.56 83 ILE A C 1
ATOM 636 O O . ILE A 1 83 ? -35.806 -9.790 55.583 1.00 64.56 83 ILE A O 1
ATOM 640 N N . ALA A 1 84 ? -37.821 -10.747 55.814 1.00 59.88 84 ALA A N 1
ATOM 641 C CA . ALA A 1 84 ? -37.798 -11.399 54.505 1.00 59.88 84 ALA A CA 1
ATOM 642 C C . ALA A 1 84 ? -37.726 -10.386 53.347 1.00 59.88 84 ALA A C 1
ATOM 644 O O . ALA A 1 84 ? -36.925 -10.558 52.424 1.00 59.88 84 ALA A O 1
ATOM 645 N N . ILE A 1 85 ? -38.502 -9.296 53.412 1.00 65.19 85 ILE A N 1
ATOM 646 C CA . ILE A 1 85 ? -38.454 -8.208 52.422 1.00 65.19 85 ILE A CA 1
ATOM 647 C C . ILE A 1 85 ? -37.073 -7.550 52.417 1.00 65.19 85 ILE A C 1
ATOM 649 O O . ILE A 1 85 ? -36.516 -7.323 51.343 1.00 65.19 85 ILE A O 1
ATOM 653 N N . PHE A 1 86 ? -36.493 -7.284 53.588 1.00 65.19 86 PHE A N 1
ATOM 654 C CA . PHE A 1 86 ? -35.164 -6.687 53.707 1.00 65.19 86 PHE A CA 1
ATOM 655 C C . PHE A 1 86 ? -34.063 -7.578 53.109 1.00 65.19 86 PHE A C 1
ATOM 657 O O . PHE A 1 86 ? -33.254 -7.095 52.311 1.00 65.19 86 PHE A O 1
ATOM 664 N N . ILE A 1 87 ? -34.060 -8.882 53.417 1.00 68.19 87 ILE A N 1
ATOM 665 C CA . ILE A 1 87 ? -33.116 -9.858 52.846 1.00 68.19 87 ILE A CA 1
ATOM 666 C C . ILE A 1 87 ? -33.276 -9.931 51.323 1.00 68.19 87 ILE A C 1
ATOM 668 O O . ILE A 1 87 ? -32.281 -9.877 50.599 1.00 68.19 87 ILE A O 1
ATOM 672 N N . PHE A 1 88 ? -34.513 -9.981 50.820 1.00 68.25 88 PHE A N 1
ATOM 673 C CA . PHE A 1 88 ? -34.793 -9.982 49.383 1.00 68.25 88 PHE A CA 1
ATOM 674 C C . PHE A 1 88 ? -34.292 -8.701 48.694 1.00 68.25 88 PHE A C 1
ATOM 676 O O . PHE A 1 88 ? -33.664 -8.757 47.634 1.00 68.25 88 PHE A O 1
ATOM 683 N N . TRP A 1 89 ? -34.503 -7.535 49.311 1.00 70.38 89 TRP A N 1
ATOM 684 C CA . TRP A 1 89 ? -34.016 -6.253 48.797 1.00 70.38 89 TRP A CA 1
ATOM 685 C C . TRP A 1 89 ? -32.485 -6.176 48.787 1.00 70.38 89 TRP A C 1
ATOM 687 O O . TRP A 1 89 ? -31.899 -5.737 47.793 1.00 70.38 89 TRP A O 1
ATOM 697 N N . ARG A 1 90 ? -31.822 -6.647 49.853 1.00 66.19 90 ARG A N 1
ATOM 698 C CA . ARG A 1 90 ? -30.352 -6.697 49.960 1.00 66.19 90 ARG A CA 1
ATOM 699 C C . ARG A 1 90 ? -29.756 -7.689 48.959 1.00 66.19 90 ARG A C 1
ATOM 701 O O . ARG A 1 90 ? -28.778 -7.349 48.296 1.00 66.19 90 ARG A O 1
ATOM 708 N N . GLY A 1 91 ? -30.382 -8.852 48.767 1.00 67.44 91 GLY A N 1
ATOM 709 C CA . GLY A 1 91 ? -30.014 -9.830 47.737 1.00 67.44 91 GLY A CA 1
ATOM 710 C C . GLY A 1 91 ? -30.074 -9.232 46.332 1.00 67.44 91 GLY A C 1
ATOM 711 O O . GLY A 1 91 ? -29.075 -9.231 45.613 1.00 67.44 91 GLY A O 1
ATOM 712 N N . ARG A 1 92 ? -31.194 -8.585 45.987 1.00 70.00 92 ARG A N 1
ATOM 713 C CA . ARG A 1 92 ? -31.375 -7.914 44.690 1.00 70.00 92 ARG A CA 1
ATOM 714 C C . ARG A 1 92 ? -30.405 -6.745 44.482 1.00 70.00 92 ARG A C 1
ATOM 716 O O . ARG A 1 92 ? -29.978 -6.489 43.358 1.00 70.00 92 ARG A O 1
ATOM 723 N N . LYS A 1 93 ? -30.042 -6.021 45.549 1.00 72.12 93 LYS A N 1
ATOM 724 C CA . LYS A 1 93 ? -29.026 -4.953 45.506 1.00 72.12 93 LYS A CA 1
ATOM 725 C C . LYS A 1 93 ? -27.623 -5.524 45.272 1.00 72.12 93 LYS A C 1
ATOM 727 O O . LYS A 1 93 ? -26.887 -4.985 44.451 1.00 72.12 93 LYS A O 1
ATOM 732 N N . ASN A 1 94 ? -27.276 -6.630 45.930 1.00 72.69 94 ASN A N 1
ATOM 733 C CA . ASN A 1 94 ? -25.993 -7.311 45.741 1.00 72.69 94 ASN A CA 1
ATOM 734 C C . ASN A 1 94 ? -25.851 -7.908 44.336 1.00 72.69 94 ASN A C 1
ATOM 736 O O . ASN A 1 94 ? -24.782 -7.793 43.745 1.00 72.69 94 ASN A O 1
ATOM 740 N N . GLU A 1 95 ? -26.911 -8.492 43.775 1.00 72.81 95 GLU A N 1
ATOM 741 C CA . GLU A 1 95 ? -26.908 -8.974 42.387 1.00 72.81 95 GLU A CA 1
ATOM 742 C C . GLU A 1 95 ? -26.689 -7.835 41.390 1.00 72.81 95 GLU A C 1
ATOM 744 O O . GLU A 1 95 ? -25.797 -7.929 40.552 1.00 72.81 95 GLU A O 1
ATOM 749 N N . LYS A 1 96 ? -27.411 -6.715 41.542 1.00 76.00 96 LYS A N 1
ATOM 750 C CA . LYS A 1 96 ? -27.203 -5.518 40.711 1.00 76.00 96 LYS A CA 1
ATOM 751 C C . LYS A 1 96 ? -25.787 -4.956 40.831 1.00 76.00 96 LYS A C 1
ATOM 753 O O . LYS A 1 96 ? -25.220 -4.522 39.833 1.00 76.00 96 LYS A O 1
ATOM 758 N N . ASN A 1 97 ? -25.206 -4.964 42.031 1.00 79.12 97 ASN A N 1
ATOM 759 C CA . ASN A 1 97 ? -23.831 -4.513 42.245 1.00 79.12 97 ASN A CA 1
ATOM 760 C C . ASN A 1 97 ? -22.814 -5.455 41.587 1.00 79.12 97 ASN A C 1
ATOM 762 O O . ASN A 1 97 ? -21.889 -4.977 40.938 1.00 79.12 97 ASN A O 1
ATOM 766 N N . LYS A 1 98 ? -23.003 -6.777 41.698 1.00 82.25 98 LYS A N 1
ATOM 767 C CA . LYS A 1 98 ? -22.168 -7.770 41.003 1.00 82.25 98 LYS A CA 1
ATOM 768 C C . LYS A 1 98 ? -22.257 -7.617 39.488 1.00 82.25 98 LYS A C 1
ATOM 770 O O . LYS A 1 98 ? -21.243 -7.696 38.810 1.00 82.25 98 LYS A O 1
ATOM 775 N N . GLU A 1 99 ? -23.454 -7.393 38.957 1.00 82.44 99 GLU A N 1
ATOM 776 C CA . GLU A 1 99 ? -23.652 -7.172 37.525 1.00 82.44 99 GLU A CA 1
ATOM 777 C C . GLU A 1 99 ? -22.976 -5.875 37.062 1.00 82.44 99 GLU A C 1
ATOM 779 O O . GLU A 1 99 ? -22.260 -5.874 36.066 1.00 82.44 99 GLU A O 1
ATOM 784 N N . LYS A 1 100 ? -23.111 -4.792 37.837 1.00 86.25 100 LYS A N 1
ATOM 785 C CA . LYS A 1 100 ? -22.427 -3.523 37.569 1.00 86.25 100 LYS A CA 1
ATOM 786 C C . LYS A 1 100 ? -20.902 -3.673 37.547 1.00 86.25 100 LYS A C 1
ATOM 788 O O . LYS A 1 100 ? -20.273 -3.110 36.659 1.00 86.25 100 LYS A O 1
ATOM 793 N N . LEU A 1 101 ? -20.326 -4.436 38.480 1.00 87.56 101 LEU A N 1
ATOM 794 C CA . LEU A 1 101 ? -18.885 -4.718 38.514 1.00 87.56 101 LEU A CA 1
ATOM 795 C C . LEU A 1 101 ? -18.413 -5.417 37.232 1.00 87.56 101 LEU A C 1
ATOM 797 O O . LEU A 1 101 ? -17.455 -4.957 36.628 1.00 87.56 101 LEU A O 1
ATOM 801 N N . LYS A 1 102 ? -19.151 -6.417 36.728 1.00 91.19 102 LYS A N 1
ATOM 802 C CA . LYS A 1 102 ? -18.810 -7.088 35.457 1.00 91.19 102 LYS A CA 1
ATOM 803 C C . LYS A 1 102 ? -18.698 -6.121 34.275 1.00 91.19 102 LYS A C 1
ATOM 805 O O . LYS A 1 102 ? -17.823 -6.283 33.426 1.00 91.19 102 LYS A O 1
ATOM 810 N N . TYR A 1 103 ? -19.588 -5.131 34.200 1.00 91.75 103 TYR A N 1
ATOM 811 C CA . TYR A 1 103 ? -19.544 -4.121 33.141 1.00 91.75 103 TYR A CA 1
ATOM 812 C C . TYR A 1 103 ? -18.381 -3.138 33.322 1.00 91.75 103 TYR A C 1
ATOM 814 O O . TYR A 1 103 ? -17.834 -2.682 32.319 1.00 91.75 103 TYR A O 1
ATOM 822 N N . ILE A 1 104 ? -18.009 -2.820 34.567 1.00 89.75 104 ILE A N 1
ATOM 823 C CA . ILE A 1 104 ? -16.844 -1.979 34.884 1.00 89.75 104 ILE A CA 1
ATOM 824 C C . ILE A 1 104 ? -15.554 -2.695 34.473 1.00 89.75 104 ILE A C 1
ATOM 826 O O . ILE A 1 104 ? -14.775 -2.104 33.727 1.00 89.75 104 ILE A O 1
ATOM 830 N N . ASP A 1 105 ? -15.385 -3.957 34.874 1.00 89.44 105 ASP A N 1
ATOM 831 C CA . ASP A 1 105 ? -14.211 -4.779 34.551 1.00 89.44 105 ASP A CA 1
ATOM 832 C C . ASP A 1 105 ? -14.064 -4.950 33.031 1.00 89.44 105 ASP A C 1
ATOM 834 O O . ASP A 1 105 ? -12.997 -4.747 32.456 1.00 89.44 105 ASP A O 1
ATOM 838 N N . PHE A 1 106 ? -15.168 -5.246 32.335 1.00 92.12 106 PHE A N 1
ATOM 839 C CA . PHE A 1 106 ? -15.148 -5.324 30.875 1.00 92.12 106 PHE A CA 1
ATOM 840 C C . PHE A 1 106 ? -14.797 -3.986 30.221 1.00 92.12 106 PHE A C 1
ATOM 842 O O . PHE A 1 106 ? -14.096 -3.952 29.212 1.00 92.12 106 PHE A O 1
ATOM 849 N N . GLY A 1 107 ? -15.261 -2.867 30.777 1.00 91.81 107 GLY A N 1
ATOM 850 C CA . GLY A 1 107 ? -14.912 -1.553 30.252 1.00 91.81 107 GLY A CA 1
ATOM 851 C C . GLY A 1 107 ? -13.424 -1.219 30.391 1.00 91.81 107 GLY A C 1
ATOM 852 O O . GLY A 1 107 ? -12.888 -0.547 29.511 1.00 91.81 107 GLY A O 1
ATOM 853 N N . GLU A 1 108 ? -12.736 -1.740 31.413 1.00 90.81 108 GLU A N 1
ATOM 854 C CA . GLU A 1 108 ? -11.275 -1.642 31.542 1.00 90.81 108 GLU A CA 1
ATOM 855 C C . GLU A 1 108 ? -10.574 -2.445 30.434 1.00 90.81 108 GLU A C 1
ATOM 857 O O . GLU A 1 108 ? -9.599 -1.988 29.826 1.00 90.81 108 GLU A O 1
ATOM 862 N N . GLU A 1 109 ? -11.118 -3.618 30.105 1.00 90.06 109 GLU A N 1
ATOM 863 C CA . GLU A 1 109 ? -10.636 -4.450 29.004 1.00 90.06 109 GLU A CA 1
ATOM 864 C C . GLU A 1 109 ? -10.806 -3.743 27.647 1.00 90.06 109 GLU A C 1
ATOM 866 O O . GLU A 1 109 ? -9.874 -3.699 26.835 1.00 90.06 109 GLU A O 1
ATOM 871 N N . VAL A 1 110 ? -11.970 -3.120 27.422 1.00 91.12 110 VAL A N 1
ATOM 872 C CA . VAL A 1 110 ? -12.252 -2.305 26.230 1.00 91.12 110 VAL A CA 1
ATOM 873 C C . VAL A 1 110 ? -11.325 -1.093 26.164 1.00 91.12 110 VAL A C 1
ATOM 875 O O . VAL A 1 110 ? -10.771 -0.818 25.101 1.00 91.12 110 VAL A O 1
ATOM 878 N N . PHE A 1 111 ? -11.122 -0.387 27.278 1.00 92.12 111 PHE A N 1
ATOM 879 C CA . PHE A 1 111 ? -10.204 0.749 27.368 1.00 92.12 111 PHE A CA 1
ATOM 880 C C . PHE A 1 111 ? -8.775 0.352 26.976 1.00 92.12 111 PHE A C 1
ATOM 882 O O . PHE A 1 111 ? -8.167 0.973 26.102 1.00 92.12 111 PHE A O 1
ATOM 889 N N . THR A 1 112 ? -8.263 -0.730 27.562 1.00 91.06 112 THR A N 1
ATOM 890 C CA . THR A 1 112 ? -6.919 -1.243 27.274 1.00 91.06 112 THR A CA 1
ATOM 891 C C . THR A 1 112 ? -6.779 -1.661 25.810 1.00 91.06 112 THR A C 1
ATOM 893 O O . THR A 1 112 ? -5.766 -1.373 25.165 1.00 91.06 112 THR A O 1
ATOM 896 N N . LEU A 1 113 ? -7.797 -2.323 25.253 1.00 91.19 113 LEU A N 1
ATOM 897 C CA . LEU A 1 113 ? -7.801 -2.710 23.847 1.00 91.19 113 LEU A CA 1
ATOM 898 C C . LEU A 1 113 ? -7.810 -1.481 22.928 1.00 91.19 113 LEU A C 1
ATOM 900 O O . LEU A 1 113 ? -7.007 -1.424 21.997 1.00 91.19 113 LEU A O 1
ATOM 904 N N . LEU A 1 114 ? -8.666 -0.495 23.207 1.00 93.25 114 LEU A N 1
ATOM 905 C CA . LEU A 1 114 ? -8.774 0.740 22.428 1.00 93.25 114 LEU A CA 1
ATOM 906 C C . LEU A 1 114 ? -7.461 1.510 22.389 1.00 93.25 114 LEU A C 1
ATOM 908 O O . LEU A 1 114 ? -7.007 1.854 21.303 1.00 93.25 114 LEU A O 1
ATOM 912 N N . LYS A 1 115 ? -6.806 1.685 23.538 1.00 92.81 115 LYS A N 1
ATOM 913 C CA . LYS A 1 115 ? -5.493 2.333 23.623 1.00 92.81 115 LYS A CA 1
ATOM 914 C C . LYS A 1 115 ? -4.472 1.699 22.674 1.00 92.81 115 LYS A C 1
ATOM 916 O O . LYS A 1 115 ? -3.761 2.391 21.943 1.00 92.81 115 LYS A O 1
ATOM 921 N N . ASN A 1 116 ? -4.426 0.368 22.641 1.00 92.88 116 ASN A N 1
ATOM 922 C CA . ASN A 1 116 ? -3.527 -0.366 21.751 1.00 92.88 116 ASN A CA 1
ATOM 923 C C . ASN A 1 116 ? -3.949 -0.271 20.276 1.00 92.88 116 ASN A C 1
ATOM 925 O O . ASN A 1 116 ? -3.091 -0.126 19.407 1.00 92.88 116 ASN A O 1
ATOM 929 N N . ILE A 1 117 ? -5.253 -0.319 19.977 1.00 93.94 117 ILE A N 1
ATOM 930 C CA . ILE A 1 117 ? -5.778 -0.131 18.615 1.00 93.94 117 ILE A CA 1
ATOM 931 C C . ILE A 1 117 ? -5.409 1.251 18.087 1.00 93.94 117 ILE A C 1
ATOM 933 O O . ILE A 1 117 ? -4.909 1.358 16.967 1.00 93.94 117 ILE A O 1
ATOM 937 N N . THR A 1 118 ? -5.611 2.298 18.881 1.00 94.69 118 THR A N 1
ATOM 938 C CA . THR A 1 118 ? -5.264 3.669 18.518 1.00 94.69 118 THR A CA 1
ATOM 939 C C . THR A 1 118 ? -3.768 3.789 18.232 1.00 94.69 118 THR A C 1
ATOM 941 O O . THR A 1 118 ? -3.386 4.291 17.172 1.00 94.69 118 THR A O 1
ATOM 944 N N . ALA A 1 119 ? -2.909 3.300 19.133 1.00 93.94 119 ALA A N 1
ATOM 945 C CA . ALA A 1 119 ? -1.458 3.345 18.951 1.00 93.94 119 ALA A CA 1
ATOM 946 C C . ALA A 1 119 ? -1.015 2.601 17.679 1.00 93.94 119 ALA A C 1
ATOM 948 O O . ALA A 1 119 ? -0.259 3.142 16.870 1.00 93.94 119 ALA A O 1
ATOM 949 N N . ASN A 1 120 ? -1.546 1.397 17.455 1.00 94.50 120 ASN A N 1
ATOM 950 C CA . ASN A 1 120 ? -1.257 0.603 16.263 1.00 94.50 120 ASN A CA 1
ATOM 951 C C . ASN A 1 120 ? -1.758 1.273 14.982 1.00 94.50 120 ASN A C 1
ATOM 953 O O . ASN A 1 120 ? -1.059 1.253 13.975 1.00 94.50 120 ASN A O 1
ATOM 957 N N . SER A 1 121 ? -2.933 1.900 15.018 1.00 94.25 121 SER A N 1
ATOM 958 C CA . SER A 1 121 ? -3.505 2.590 13.858 1.00 94.25 121 SER A CA 1
ATOM 959 C C . SER A 1 121 ? -2.702 3.842 13.505 1.00 94.25 121 SER A C 1
ATOM 961 O O . SER A 1 121 ? -2.404 4.067 12.335 1.00 94.25 121 SER A O 1
ATOM 963 N N . LYS A 1 122 ? -2.257 4.617 14.506 1.00 96.06 122 LYS A N 1
ATOM 964 C CA . LYS A 1 122 ? -1.314 5.735 14.309 1.00 96.06 122 LYS A CA 1
ATOM 965 C C . LYS A 1 122 ? -0.007 5.238 13.695 1.00 96.06 122 LYS A C 1
ATOM 967 O O . LYS A 1 122 ? 0.472 5.814 12.721 1.00 96.06 122 LYS A O 1
ATOM 972 N N . LYS A 1 123 ? 0.524 4.116 14.195 1.00 95.94 123 LYS A N 1
ATOM 973 C CA . LYS A 1 123 ? 1.726 3.511 13.620 1.00 95.94 123 LYS A CA 1
ATOM 974 C C . LYS A 1 123 ? 1.511 3.059 12.177 1.00 95.94 123 LYS A C 1
ATOM 976 O O . LYS A 1 123 ? 2.375 3.291 11.337 1.00 95.94 123 LYS A O 1
ATOM 981 N N . GLN A 1 124 ? 0.365 2.458 11.871 1.00 94.94 124 GLN A N 1
ATOM 982 C CA . GLN A 1 124 ? 0.019 2.058 10.511 1.00 94.94 124 GLN A CA 1
ATOM 983 C C . GLN A 1 124 ? -0.030 3.272 9.574 1.00 94.94 124 GLN A C 1
ATOM 985 O O . GLN A 1 124 ? 0.522 3.207 8.482 1.00 94.94 124 GLN A O 1
ATOM 990 N N . VAL A 1 125 ? -0.588 4.405 10.011 1.00 96.12 125 VAL A N 1
ATOM 991 C CA . VAL A 1 125 ? -0.574 5.664 9.242 1.00 96.12 125 VAL A CA 1
ATOM 992 C C . VAL A 1 125 ? 0.853 6.137 8.943 1.00 96.12 125 VAL A C 1
ATOM 994 O O . VAL A 1 125 ? 1.133 6.542 7.816 1.00 96.12 125 VAL A O 1
ATOM 997 N N . GLU A 1 126 ? 1.785 6.064 9.897 1.00 95.88 126 GLU A N 1
ATOM 998 C CA . GLU A 1 126 ? 3.200 6.386 9.637 1.00 95.88 126 GLU A CA 1
ATOM 999 C C . GLU A 1 126 ? 3.810 5.474 8.561 1.00 95.88 126 GLU A C 1
ATOM 1001 O O . GLU A 1 126 ? 4.519 5.946 7.672 1.00 95.88 126 GLU A O 1
ATOM 1006 N N . LEU A 1 127 ? 3.516 4.171 8.619 1.00 95.12 127 LEU A N 1
ATOM 1007 C CA . LEU A 1 127 ? 4.007 3.193 7.644 1.00 95.12 127 LEU A CA 1
ATOM 1008 C C . LEU A 1 127 ? 3.417 3.432 6.248 1.00 95.12 127 LEU A C 1
ATOM 1010 O O . LEU A 1 127 ? 4.142 3.343 5.258 1.00 95.12 127 LEU A O 1
ATOM 1014 N N . LEU A 1 128 ? 2.134 3.793 6.161 1.00 95.81 128 LEU A N 1
ATOM 1015 C CA . LEU A 1 128 ? 1.482 4.155 4.900 1.00 95.81 128 LEU A CA 1
ATOM 1016 C C . LEU A 1 128 ? 2.072 5.437 4.299 1.00 95.81 128 LEU A C 1
ATOM 1018 O O . LEU A 1 128 ? 2.338 5.482 3.099 1.00 95.81 128 LEU A O 1
ATOM 1022 N N . ASN A 1 129 ? 2.359 6.449 5.120 1.00 95.31 129 ASN A N 1
ATOM 1023 C CA . ASN A 1 129 ? 3.064 7.649 4.663 1.00 95.31 129 ASN A CA 1
ATOM 1024 C C . ASN A 1 129 ? 4.470 7.318 4.140 1.00 95.31 129 ASN A C 1
ATOM 1026 O O . ASN A 1 129 ? 4.874 7.812 3.089 1.00 95.31 129 ASN A O 1
ATOM 1030 N N . ALA A 1 130 ? 5.211 6.443 4.827 1.00 94.06 130 ALA A N 1
ATOM 1031 C CA . ALA A 1 130 ? 6.522 5.995 4.362 1.00 94.06 130 ALA A CA 1
ATOM 1032 C C . ALA A 1 130 ? 6.435 5.245 3.018 1.00 94.06 130 ALA A C 1
ATOM 1034 O O . ALA A 1 130 ? 7.273 5.464 2.139 1.00 94.06 130 ALA A O 1
ATOM 1035 N N . LEU A 1 131 ? 5.401 4.416 2.827 1.00 93.75 131 LEU A N 1
ATOM 1036 C CA . LEU A 1 131 ? 5.120 3.773 1.543 1.00 93.75 131 LEU A CA 1
ATOM 1037 C C . LEU A 1 131 ? 4.886 4.824 0.445 1.00 93.75 131 LEU A C 1
ATOM 1039 O O . LEU A 1 131 ? 5.561 4.782 -0.584 1.00 93.75 131 LEU A O 1
ATOM 1043 N N . VAL A 1 132 ? 3.989 5.787 0.674 1.00 94.00 132 VAL A N 1
ATOM 1044 C CA . VAL A 1 132 ? 3.671 6.880 -0.267 1.00 94.00 132 VAL A CA 1
ATOM 1045 C C . VAL A 1 132 ? 4.922 7.659 -0.676 1.00 94.00 132 VAL A C 1
ATOM 1047 O O . VAL A 1 132 ? 5.126 7.925 -1.867 1.00 94.00 132 VAL A O 1
ATOM 1050 N N . THR A 1 133 ? 5.774 8.005 0.289 1.00 93.69 133 THR A N 1
ATOM 1051 C CA . THR A 1 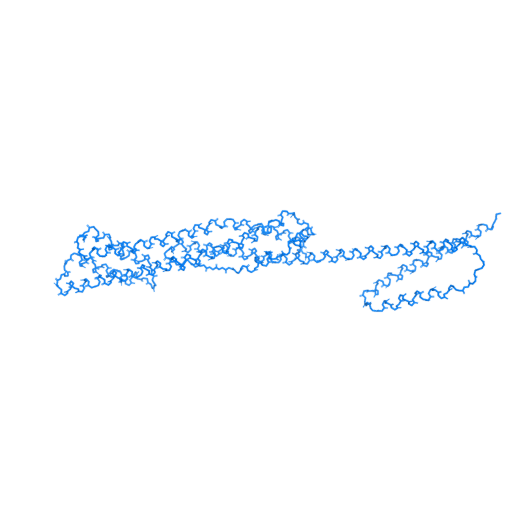133 ? 7.046 8.690 0.031 1.00 93.69 133 THR A CA 1
ATOM 1052 C C . THR A 1 133 ? 7.968 7.820 -0.816 1.00 93.69 133 THR A C 1
ATOM 1054 O O . THR A 1 133 ? 8.471 8.286 -1.835 1.00 93.69 133 THR A O 1
ATOM 1057 N N . SER A 1 134 ? 8.112 6.532 -0.481 1.00 92.19 134 SER A N 1
ATOM 1058 C CA . SER A 1 134 ? 8.970 5.614 -1.242 1.00 92.19 134 SER A CA 1
ATOM 1059 C C . SER A 1 134 ? 8.536 5.465 -2.705 1.00 92.19 134 SER A C 1
ATOM 1061 O O . SER A 1 134 ? 9.377 5.490 -3.603 1.00 92.19 134 SER A O 1
ATOM 1063 N N . ILE A 1 135 ? 7.223 5.396 -2.959 1.00 91.88 135 ILE A N 1
ATOM 1064 C CA . ILE A 1 135 ? 6.666 5.342 -4.315 1.00 91.88 135 ILE A CA 1
ATOM 1065 C C . ILE A 1 135 ? 6.884 6.675 -5.043 1.00 91.88 135 ILE A C 1
ATOM 1067 O O . ILE A 1 135 ? 7.141 6.689 -6.242 1.00 91.88 135 ILE A O 1
ATOM 1071 N N . THR A 1 136 ? 6.803 7.805 -4.339 1.00 90.25 136 THR A N 1
ATOM 1072 C CA . THR A 1 136 ? 7.027 9.130 -4.937 1.00 90.25 136 THR A CA 1
ATOM 1073 C C . THR A 1 136 ? 8.479 9.324 -5.366 1.00 90.25 136 THR A C 1
ATOM 1075 O O . THR A 1 13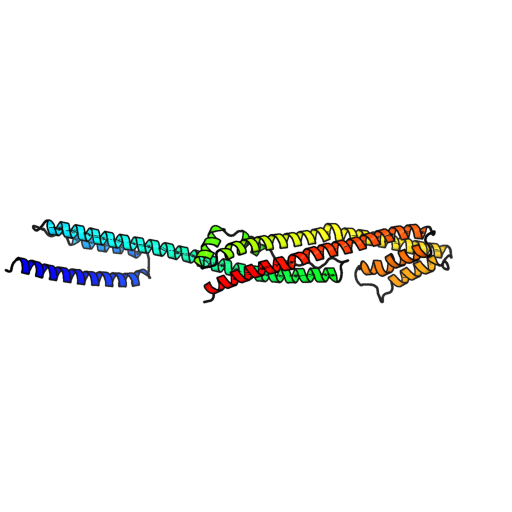6 ? 8.730 9.839 -6.453 1.00 90.25 136 THR A O 1
ATOM 1078 N N . GLU A 1 137 ? 9.431 8.900 -4.538 1.00 90.69 137 GLU A N 1
ATOM 1079 C CA . GLU A 1 137 ? 10.862 9.024 -4.826 1.00 90.69 137 GLU A CA 1
ATOM 1080 C C . GLU A 1 137 ? 11.322 8.047 -5.914 1.00 90.69 137 GLU A C 1
ATOM 1082 O O . GLU A 1 137 ? 12.114 8.412 -6.786 1.00 90.69 137 GLU A O 1
ATOM 1087 N N . LYS A 1 138 ? 10.835 6.799 -5.870 1.00 88.56 138 LYS A N 1
ATOM 1088 C CA . LYS A 1 138 ? 11.242 5.721 -6.784 1.00 88.56 138 LYS A CA 1
ATOM 1089 C C . LYS A 1 138 ? 10.030 4.945 -7.317 1.00 88.56 138 LYS A C 1
ATOM 1091 O O . LYS A 1 138 ? 9.871 3.762 -7.006 1.00 88.56 138 LYS A O 1
ATOM 1096 N N . PRO A 1 139 ? 9.213 5.562 -8.192 1.00 86.38 139 PRO A N 1
ATOM 1097 C CA . PRO A 1 139 ? 7.969 4.968 -8.706 1.00 86.38 139 PRO A CA 1
ATOM 1098 C C . PRO A 1 139 ? 8.182 3.728 -9.581 1.00 86.38 139 PRO A C 1
ATOM 1100 O O . PRO A 1 139 ? 7.244 2.999 -9.879 1.00 86.38 139 PRO A O 1
ATOM 1103 N N . TYR A 1 140 ? 9.413 3.490 -10.016 1.00 84.38 140 TYR A N 1
ATOM 1104 C CA . TYR A 1 140 ? 9.817 2.356 -10.842 1.00 84.38 140 TYR A CA 1
ATOM 1105 C C . TYR A 1 140 ? 10.344 1.170 -10.019 1.00 84.38 140 TYR A C 1
ATOM 1107 O O . TYR A 1 140 ? 10.895 0.227 -10.580 1.00 84.38 140 TYR A O 1
ATOM 1115 N N . THR A 1 141 ? 10.222 1.230 -8.692 1.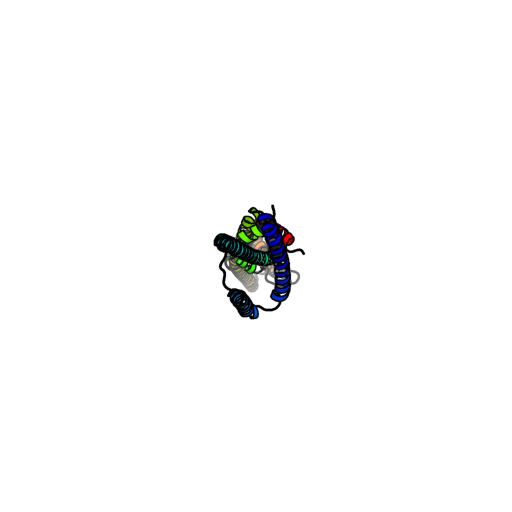00 79.69 141 THR A N 1
ATOM 1116 C CA . THR A 1 141 ? 10.602 0.150 -7.776 1.00 79.69 141 THR A CA 1
ATOM 1117 C C . THR A 1 141 ? 9.418 -0.257 -6.912 1.00 79.69 141 THR A C 1
ATOM 1119 O O . THR A 1 141 ? 8.471 0.510 -6.744 1.00 79.69 141 THR A O 1
ATOM 1122 N N . HIS A 1 142 ? 9.492 -1.448 -6.319 1.00 72.00 142 HIS A N 1
ATOM 1123 C CA . HIS A 1 142 ? 8.564 -1.842 -5.266 1.00 72.00 142 HIS A CA 1
ATOM 1124 C C . HIS A 1 142 ? 8.750 -0.916 -4.057 1.00 72.00 142 HIS A C 1
ATOM 1126 O O . HIS A 1 142 ? 9.817 -0.904 -3.433 1.00 72.00 142 HIS A O 1
ATOM 1132 N N . GLY A 1 143 ? 7.717 -0.137 -3.728 1.00 72.94 143 GLY A N 1
ATOM 1133 C CA . GLY A 1 143 ? 7.676 0.607 -2.471 1.00 72.94 143 GLY A CA 1
ATOM 1134 C C . GLY A 1 143 ? 7.786 -0.357 -1.289 1.00 72.94 143 GLY A C 1
ATOM 1135 O O . GLY A 1 143 ? 7.347 -1.495 -1.381 1.00 72.94 143 GLY A O 1
ATOM 1136 N N . LYS A 1 144 ? 8.392 0.050 -0.172 1.00 76.69 144 LYS A N 1
ATOM 1137 C CA . LYS A 1 144 ? 8.498 -0.831 1.003 1.00 76.69 144 LYS A CA 1
ATOM 1138 C C . LYS A 1 144 ? 7.232 -0.728 1.843 1.00 76.69 144 LYS A C 1
ATOM 1140 O O . LYS A 1 144 ? 7.080 0.230 2.596 1.00 76.69 144 LYS A O 1
ATOM 1145 N N . TYR A 1 145 ? 6.357 -1.722 1.744 1.00 86.69 145 TYR A N 1
ATOM 1146 C CA . TYR A 1 145 ? 5.196 -1.823 2.622 1.00 86.69 145 TYR A CA 1
ATOM 1147 C C . TYR A 1 145 ? 5.510 -2.622 3.884 1.00 86.69 145 TYR A C 1
ATOM 1149 O O . TYR A 1 145 ? 6.062 -3.719 3.830 1.00 86.69 145 TYR A O 1
ATOM 1157 N N . ASN A 1 146 ? 5.132 -2.052 5.024 1.00 88.00 146 ASN A N 1
ATOM 1158 C CA . ASN A 1 146 ? 5.123 -2.718 6.315 1.00 88.00 146 ASN A CA 1
ATOM 1159 C C . ASN A 1 146 ? 3.734 -2.540 6.921 1.00 88.00 146 ASN A C 1
ATOM 1161 O O . ASN A 1 146 ? 3.114 -1.487 6.745 1.00 88.00 146 ASN A O 1
ATOM 1165 N N . ARG A 1 147 ? 3.283 -3.532 7.689 1.00 89.56 147 ARG A N 1
ATOM 1166 C CA . ARG A 1 147 ? 1.982 -3.479 8.352 1.00 89.56 147 ARG A CA 1
ATOM 1167 C C . ARG A 1 147 ? 2.031 -3.923 9.801 1.00 89.56 147 ARG A C 1
ATOM 1169 O O . ARG A 1 147 ? 2.823 -4.786 10.180 1.00 89.56 147 ARG A O 1
ATOM 1176 N N . VAL A 1 148 ? 1.136 -3.348 10.589 1.00 88.81 148 VAL A N 1
ATOM 1177 C CA . VAL A 1 148 ? 0.802 -3.799 11.936 1.00 88.81 148 VAL A CA 1
ATOM 1178 C C . VAL A 1 148 ? -0.271 -4.890 11.845 1.00 88.81 148 VAL A C 1
ATOM 1180 O O . VAL A 1 148 ? -1.078 -4.917 10.920 1.00 88.81 148 VAL A O 1
ATOM 1183 N N . SER A 1 149 ? -0.282 -5.817 12.805 1.00 91.25 149 SER A N 1
ATOM 1184 C CA . SER A 1 149 ? -1.313 -6.857 12.875 1.00 91.25 149 SER A CA 1
ATOM 1185 C C . SER A 1 149 ? -2.706 -6.265 13.128 1.00 91.25 149 SER A C 1
ATOM 1187 O O . SER A 1 149 ? -2.889 -5.447 14.031 1.00 91.25 149 SER A O 1
ATOM 1189 N N . LEU A 1 150 ? -3.702 -6.760 12.385 1.00 90.88 150 LEU A N 1
ATOM 1190 C CA . LEU A 1 150 ? -5.111 -6.363 12.504 1.00 90.88 150 LEU A CA 1
ATOM 1191 C C . LEU A 1 150 ? -5.869 -7.124 13.606 1.00 90.88 150 LEU A C 1
ATOM 1193 O O . LEU A 1 150 ? -7.057 -6.891 13.817 1.00 90.88 150 LEU A O 1
ATOM 1197 N N . ASN A 1 151 ? -5.204 -8.019 14.344 1.00 90.62 151 ASN A N 1
ATOM 1198 C CA . ASN A 1 151 ? -5.851 -8.888 15.335 1.00 90.62 151 ASN A CA 1
ATOM 1199 C C . ASN A 1 151 ? -6.614 -8.117 16.422 1.00 90.62 151 ASN A C 1
ATOM 1201 O O . ASN A 1 151 ? -7.655 -8.580 16.881 1.00 90.62 151 ASN A O 1
ATOM 1205 N N . LEU A 1 152 ? -6.123 -6.943 16.831 1.00 89.75 152 LEU A N 1
ATOM 1206 C CA . LEU A 1 152 ? -6.802 -6.130 17.844 1.00 89.75 152 LEU A CA 1
ATOM 1207 C C . LEU A 1 152 ? -8.106 -5.522 17.312 1.00 89.75 152 LEU A C 1
ATOM 1209 O O . LEU A 1 152 ? -9.106 -5.536 18.025 1.00 89.75 152 LEU A O 1
ATOM 1213 N N . LEU A 1 153 ? -8.114 -5.060 16.057 1.00 90.62 153 LEU A N 1
ATOM 1214 C CA . LEU A 1 153 ? -9.326 -4.586 15.381 1.00 90.62 153 LEU A CA 1
ATOM 1215 C C . LEU A 1 153 ? -10.343 -5.727 15.240 1.00 90.62 153 LEU A C 1
ATOM 1217 O O . LEU A 1 153 ? -11.491 -5.566 15.642 1.00 90.62 153 LEU A O 1
ATOM 1221 N N . LYS A 1 154 ? -9.903 -6.912 14.790 1.00 91.31 154 LYS A N 1
ATOM 1222 C CA . LYS A 1 154 ? -10.756 -8.115 14.691 1.00 91.31 154 LYS A CA 1
ATOM 1223 C C . LYS A 1 154 ? -11.343 -8.519 16.045 1.00 91.31 154 LYS A C 1
ATOM 1225 O O . LYS A 1 154 ? -12.526 -8.832 16.143 1.00 91.31 154 LYS A O 1
ATOM 1230 N N . ARG A 1 155 ? -10.540 -8.455 17.114 1.00 88.19 155 ARG A N 1
ATOM 1231 C CA . ARG A 1 155 ? -11.012 -8.709 18.482 1.00 88.19 155 ARG A CA 1
ATOM 1232 C C . ARG A 1 155 ? -12.089 -7.703 18.897 1.00 88.19 155 ARG A C 1
ATOM 1234 O O . ARG A 1 155 ? -13.129 -8.127 19.389 1.00 88.19 155 ARG A O 1
ATOM 1241 N N . ALA A 1 156 ? -11.868 -6.407 18.675 1.00 89.31 156 ALA A N 1
ATOM 1242 C CA . ALA A 1 156 ? -12.843 -5.367 19.009 1.00 89.31 156 ALA A CA 1
ATOM 1243 C C . ALA A 1 156 ? -14.155 -5.515 18.221 1.00 89.31 156 ALA A C 1
ATOM 1245 O O . ALA A 1 156 ? -15.231 -5.362 18.794 1.00 89.31 156 ALA A O 1
ATOM 1246 N N . GLN A 1 157 ? -14.069 -5.870 16.936 1.00 92.38 157 GLN A N 1
ATOM 1247 C CA . GLN A 1 157 ? -15.232 -6.137 16.088 1.00 92.38 157 GLN A CA 1
ATOM 1248 C C . GLN A 1 157 ? -16.057 -7.323 16.607 1.00 92.38 157 GLN A C 1
ATOM 1250 O O . GLN A 1 157 ? -17.283 -7.293 16.566 1.00 92.38 157 GLN A O 1
ATOM 1255 N N . SER A 1 158 ? -15.391 -8.354 17.138 1.00 89.00 158 SER A N 1
ATOM 1256 C CA . SER A 1 158 ? -16.041 -9.573 17.637 1.00 89.00 158 SER A CA 1
ATOM 1257 C C . SER A 1 158 ? -16.751 -9.429 18.990 1.00 89.00 158 SER A C 1
ATOM 1259 O O . SER A 1 158 ? -17.368 -10.386 19.457 1.00 89.00 158 SER A O 1
ATOM 1261 N N . PHE A 1 159 ? -16.656 -8.271 19.650 1.00 89.94 159 PHE A N 1
ATOM 1262 C CA . PHE A 1 159 ? -17.320 -8.061 20.933 1.00 89.94 159 PHE A CA 1
ATOM 1263 C C . PHE A 1 159 ? -18.844 -8.132 20.823 1.00 89.94 159 PHE A C 1
ATOM 1265 O O . PHE A 1 159 ? -19.437 -7.629 19.867 1.00 89.94 159 PHE A O 1
ATOM 1272 N N . ASP A 1 160 ? -19.480 -8.683 21.862 1.00 90.50 160 ASP A N 1
ATOM 1273 C CA . ASP A 1 160 ? -20.935 -8.667 21.987 1.00 90.50 160 ASP A CA 1
ATOM 1274 C C . ASP A 1 160 ? -21.442 -7.218 22.049 1.00 90.50 160 ASP A C 1
ATOM 1276 O O . ASP A 1 160 ? -21.172 -6.465 22.989 1.00 90.50 160 ASP A O 1
ATOM 1280 N N . THR A 1 161 ? -22.195 -6.838 21.020 1.00 91.19 161 THR A N 1
ATOM 1281 C CA . THR A 1 161 ? -22.726 -5.483 20.831 1.00 91.19 161 THR A CA 1
ATOM 1282 C C . THR A 1 161 ? -23.622 -5.030 21.981 1.00 91.19 161 THR A C 1
ATOM 1284 O O . THR A 1 161 ? -23.565 -3.869 22.397 1.00 91.19 161 THR A O 1
ATOM 1287 N N . THR A 1 162 ? -24.419 -5.939 22.546 1.00 92.00 162 THR A N 1
ATOM 1288 C CA . THR A 1 162 ? -25.313 -5.639 23.670 1.00 92.00 162 THR A CA 1
ATOM 1289 C C . THR A 1 162 ? -24.511 -5.406 24.945 1.00 92.00 162 THR A C 1
ATOM 1291 O O . THR A 1 162 ? -24.808 -4.481 25.709 1.00 92.00 162 THR A O 1
ATOM 1294 N N . TYR A 1 163 ? -23.462 -6.199 25.152 1.00 93.25 163 TYR A N 1
ATOM 1295 C CA . TYR A 1 163 ? -22.565 -6.083 26.291 1.00 93.25 163 TYR A CA 1
ATOM 1296 C C . TYR A 1 163 ? -21.764 -4.775 26.238 1.00 93.25 163 TYR A C 1
ATOM 1298 O O . TYR A 1 163 ? -21.774 -4.017 27.207 1.00 93.25 163 TYR A O 1
ATOM 1306 N N . VAL A 1 164 ? -21.196 -4.422 25.078 1.00 92.75 164 VAL A N 1
ATOM 1307 C CA . VAL A 1 164 ? -20.500 -3.137 24.866 1.00 92.75 164 VAL A CA 1
ATOM 1308 C C . VAL A 1 164 ? -21.441 -1.951 25.081 1.00 92.75 164 VAL A C 1
ATOM 1310 O O . VAL A 1 164 ? -21.092 -1.011 25.798 1.00 92.75 164 VAL A O 1
ATOM 1313 N N . PHE A 1 165 ? -22.654 -1.991 24.521 1.00 92.94 165 PHE A N 1
ATOM 1314 C CA . PHE A 1 165 ? -23.642 -0.928 24.722 1.00 92.94 165 PHE A CA 1
ATOM 1315 C C . PHE A 1 165 ? -23.991 -0.741 26.205 1.00 92.94 165 PHE A C 1
ATOM 1317 O O . PHE A 1 165 ? -24.038 0.387 26.706 1.00 92.94 165 PHE A O 1
ATOM 1324 N N . THR A 1 166 ? -24.215 -1.846 26.917 1.00 93.31 166 THR A N 1
ATOM 1325 C CA . THR A 1 166 ? -24.582 -1.826 28.338 1.00 93.31 166 THR A CA 1
ATOM 1326 C C . THR A 1 166 ? -23.429 -1.335 29.205 1.00 93.31 166 THR A C 1
ATOM 1328 O O . THR A 1 166 ? -23.652 -0.528 30.111 1.00 93.31 166 THR A O 1
ATOM 1331 N N . THR A 1 167 ? -22.194 -1.720 28.887 1.00 94.19 167 THR A N 1
ATOM 1332 C CA . THR A 1 167 ? -20.990 -1.185 29.526 1.00 94.19 167 THR A CA 1
ATOM 1333 C C . THR A 1 167 ? -20.846 0.312 29.299 1.00 94.19 167 THR A C 1
ATOM 1335 O O . THR A 1 167 ? -20.722 1.053 30.270 1.00 94.19 167 THR A O 1
ATOM 1338 N N . PHE A 1 168 ? -20.963 0.795 28.059 1.00 94.12 168 PHE A N 1
ATOM 1339 C CA . PHE A 1 168 ? -20.854 2.230 27.765 1.00 94.12 168 PHE A CA 1
ATOM 1340 C C . PHE A 1 168 ? -21.917 3.028 28.524 1.00 94.12 168 PHE A C 1
ATOM 1342 O O . PHE A 1 168 ? -21.615 4.062 29.117 1.00 94.12 168 PHE A O 1
ATOM 1349 N N . LYS A 1 169 ? -23.150 2.513 28.583 1.00 94.00 169 LYS A N 1
ATOM 1350 C CA . LYS A 1 169 ? -24.227 3.114 29.375 1.00 94.00 169 LYS A CA 1
ATOM 1351 C C . LYS A 1 169 ? -23.916 3.110 30.876 1.00 94.00 169 LYS A C 1
ATOM 1353 O O . LYS A 1 169 ? -24.174 4.105 31.544 1.00 94.00 169 LYS A O 1
ATOM 1358 N N . THR A 1 170 ? -23.379 2.012 31.406 1.00 92.81 170 THR A N 1
ATOM 1359 C CA . THR A 1 170 ? -23.024 1.867 32.831 1.00 92.81 170 THR A CA 1
ATOM 1360 C C . THR A 1 170 ? -21.919 2.835 33.248 1.00 92.81 170 THR A C 1
ATOM 1362 O O . THR A 1 170 ? -21.949 3.353 34.363 1.00 92.81 170 THR A O 1
ATOM 1365 N N . LEU A 1 171 ? -20.992 3.115 32.334 1.00 92.56 171 LEU A N 1
ATOM 1366 C CA . LEU A 1 171 ? -19.879 4.051 32.500 1.00 92.56 171 LEU A CA 1
ATOM 1367 C C . LEU A 1 171 ? -20.237 5.498 32.115 1.00 92.56 171 LEU A C 1
ATOM 1369 O O . LEU A 1 171 ? -19.359 6.350 32.025 1.00 92.56 171 LEU A O 1
ATOM 1373 N N . ASN A 1 172 ? -21.522 5.795 31.886 1.00 93.50 172 ASN A N 1
ATOM 1374 C CA . ASN A 1 172 ? -22.024 7.124 31.519 1.00 93.50 172 ASN A CA 1
ATOM 1375 C C . ASN A 1 172 ? -21.408 7.718 30.238 1.00 93.50 172 ASN A C 1
ATOM 1377 O O . ASN A 1 172 ? -21.339 8.939 30.089 1.00 93.50 172 ASN A O 1
ATOM 1381 N N . LEU A 1 173 ? -20.999 6.881 29.282 1.00 92.56 173 LEU A N 1
ATOM 1382 C CA . LEU A 1 173 ? -20.605 7.357 27.960 1.00 92.56 173 LEU A CA 1
ATOM 1383 C C . LEU A 1 173 ? -21.836 7.786 27.154 1.00 92.56 173 LEU A C 1
ATOM 1385 O O . LEU A 1 173 ? -22.920 7.203 27.242 1.00 92.56 173 LEU A O 1
ATOM 1389 N N . GLU A 1 174 ? -21.653 8.788 26.294 1.00 91.19 174 GLU A N 1
ATOM 1390 C CA . GLU A 1 174 ? -22.695 9.192 25.359 1.00 91.19 174 GLU A CA 1
ATOM 1391 C C . GLU A 1 174 ? -23.067 8.054 24.393 1.00 91.19 174 GLU A C 1
ATOM 1393 O O . GLU A 1 174 ? -22.203 7.360 23.857 1.00 91.19 174 GLU A O 1
ATOM 1398 N N . LYS A 1 175 ? -24.357 7.929 24.048 1.00 89.00 175 LYS A N 1
ATOM 1399 C CA . LYS A 1 175 ? -24.842 6.920 23.084 1.00 89.00 175 LYS A CA 1
ATOM 1400 C C . LYS A 1 175 ? -24.101 6.969 21.739 1.00 89.00 175 LYS A C 1
ATOM 1402 O O . LYS A 1 175 ? -23.884 5.933 21.115 1.00 89.00 175 LYS A O 1
ATOM 1407 N N . LYS A 1 176 ? -23.692 8.162 21.291 1.00 92.38 176 LYS A N 1
ATOM 1408 C CA . LYS A 1 176 ? -22.935 8.341 20.041 1.00 92.38 176 LYS A CA 1
ATOM 1409 C C . LYS A 1 176 ? -21.562 7.655 20.074 1.00 92.38 176 LYS A C 1
ATOM 1411 O O . LYS A 1 176 ? -21.065 7.283 19.018 1.00 92.38 176 LYS A O 1
ATOM 1416 N N . SER A 1 177 ? -20.969 7.466 21.255 1.00 91.75 177 SER A N 1
ATOM 1417 C CA . SER A 1 177 ? -19.672 6.800 21.425 1.00 91.75 177 SER A CA 1
ATOM 1418 C C . SER A 1 177 ? -19.735 5.327 21.035 1.00 91.75 177 SER A C 1
ATOM 1420 O O . SER A 1 177 ? -18.819 4.839 20.390 1.00 91.75 177 SER A O 1
ATOM 1422 N N . TYR A 1 178 ? -20.842 4.641 21.337 1.00 91.12 178 TYR A N 1
ATOM 1423 C CA . TYR A 1 178 ? -21.063 3.252 20.920 1.00 91.12 178 TYR A CA 1
ATOM 1424 C C . TYR A 1 178 ? -21.105 3.114 19.391 1.00 91.12 178 TYR A C 1
ATOM 1426 O O . TYR A 1 178 ? -20.449 2.249 18.821 1.00 91.12 178 TYR A O 1
ATOM 1434 N N . ILE A 1 179 ? -21.849 4.001 18.720 1.00 89.00 179 ILE A N 1
ATOM 1435 C CA . ILE A 1 179 ? -21.968 3.980 17.254 1.00 89.00 179 ILE A CA 1
ATOM 1436 C C . ILE A 1 179 ? -20.600 4.239 16.622 1.00 89.00 179 ILE A C 1
ATOM 1438 O O . ILE A 1 179 ? -20.182 3.503 15.735 1.00 89.00 179 ILE A O 1
ATOM 1442 N N . LYS A 1 180 ? -19.893 5.262 17.120 1.00 92.00 180 LYS A N 1
ATOM 1443 C CA . LYS A 1 180 ? -18.556 5.626 16.647 1.00 92.00 180 LYS A CA 1
ATOM 1444 C C . LYS A 1 180 ? -17.526 4.525 16.877 1.00 92.00 180 LYS A C 1
ATOM 1446 O O . LYS A 1 180 ? -16.665 4.355 16.028 1.00 92.00 180 LYS A O 1
ATOM 1451 N N . PHE A 1 181 ? -17.614 3.793 17.989 1.00 93.31 181 PHE A N 1
ATOM 1452 C CA . PHE A 1 181 ? -16.738 2.658 18.269 1.00 93.31 181 PHE A CA 1
ATOM 1453 C C . PHE A 1 181 ? -16.805 1.639 17.128 1.00 93.31 181 PHE A C 1
ATOM 1455 O O . PHE A 1 181 ? -15.809 1.442 16.439 1.00 93.31 181 PHE A O 1
ATOM 1462 N N . TYR A 1 182 ? -17.984 1.067 16.865 1.00 91.94 182 TYR A N 1
ATOM 1463 C CA . TYR A 1 182 ? -18.123 0.040 15.829 1.00 91.94 182 TYR A CA 1
ATOM 1464 C C . TYR A 1 182 ? -17.847 0.587 14.429 1.00 91.94 182 TYR A C 1
ATOM 1466 O O . TYR A 1 182 ? -17.056 -0.005 13.704 1.00 91.94 182 TYR A O 1
ATOM 1474 N N . SER A 1 183 ? -18.378 1.768 14.081 1.00 91.19 183 SER A N 1
ATOM 1475 C CA . SER A 1 183 ? -18.134 2.342 12.751 1.00 91.19 183 SER A CA 1
ATOM 1476 C C . SER A 1 183 ? -16.653 2.610 12.483 1.00 91.19 183 SER A C 1
ATOM 1478 O O . SER A 1 183 ? -16.201 2.449 11.356 1.00 91.19 183 SER A O 1
ATOM 1480 N N . SER A 1 184 ? -15.894 3.036 13.500 1.00 93.38 184 SER A N 1
ATOM 1481 C CA . SER A 1 184 ? -14.453 3.255 13.358 1.00 93.38 184 SER A CA 1
ATOM 1482 C C . SER A 1 184 ? -13.687 1.939 13.256 1.00 93.38 184 SER A C 1
ATOM 1484 O O . SER A 1 184 ? -12.771 1.851 12.446 1.00 93.38 184 SER A O 1
ATOM 1486 N N . ILE A 1 185 ? -14.030 0.930 14.065 1.00 94.12 185 ILE A N 1
ATOM 1487 C CA . ILE A 1 185 ? -13.366 -0.381 14.029 1.00 94.12 185 ILE A CA 1
ATOM 1488 C C . ILE A 1 185 ? -13.586 -1.063 12.676 1.00 94.12 185 ILE A C 1
ATOM 1490 O O . ILE A 1 185 ? -12.609 -1.489 12.063 1.00 94.12 185 ILE A O 1
ATOM 1494 N N . ASP A 1 186 ? -14.831 -1.105 12.200 1.00 90.94 186 ASP A N 1
ATOM 1495 C CA . ASP A 1 186 ? -15.185 -1.722 10.918 1.00 90.94 186 ASP A CA 1
ATOM 1496 C C . ASP A 1 186 ? -14.479 -1.015 9.758 1.00 90.94 186 ASP A C 1
ATOM 1498 O O . ASP A 1 186 ? -13.811 -1.662 8.955 1.00 90.94 186 ASP A O 1
ATOM 1502 N N . PHE A 1 187 ? -14.537 0.322 9.728 1.00 95.88 187 PHE A N 1
ATOM 1503 C CA . PHE A 1 187 ? -13.874 1.118 8.697 1.00 95.88 187 PHE A CA 1
ATOM 1504 C C . PHE A 1 187 ? -12.360 0.891 8.667 1.00 95.88 187 PHE A C 1
ATOM 1506 O O . PHE A 1 187 ? -11.780 0.693 7.603 1.00 95.88 187 PHE A O 1
ATOM 1513 N N . LEU A 1 188 ? -11.696 0.947 9.828 1.00 95.06 188 LEU A N 1
ATOM 1514 C CA . LEU A 1 188 ? -10.244 0.779 9.896 1.00 95.06 188 LEU A CA 1
ATOM 1515 C C . LEU A 1 188 ? -9.826 -0.625 9.467 1.00 95.06 188 LEU A C 1
ATOM 1517 O O . LEU A 1 188 ? -8.809 -0.769 8.793 1.00 95.06 188 LEU A O 1
ATOM 1521 N N . LEU A 1 189 ? -10.596 -1.645 9.852 1.00 93.88 189 LEU A N 1
ATOM 1522 C CA . LEU A 1 189 ? -10.322 -3.016 9.453 1.00 93.88 189 LEU A CA 1
ATOM 1523 C C . LEU A 1 189 ? -10.431 -3.173 7.933 1.00 93.88 189 LEU A C 1
ATOM 1525 O O . LEU A 1 189 ? -9.465 -3.606 7.312 1.00 93.88 189 LEU A O 1
ATOM 1529 N N . GLU A 1 190 ? -11.551 -2.745 7.349 1.00 93.38 190 GLU A N 1
ATOM 1530 C CA . GLU A 1 190 ? -11.803 -2.817 5.907 1.00 93.38 190 GLU A CA 1
ATOM 1531 C C . GLU A 1 190 ? -10.731 -2.068 5.106 1.00 93.38 190 GLU A C 1
ATOM 1533 O O . GLU A 1 190 ? -10.134 -2.616 4.183 1.00 93.38 190 GLU A O 1
ATOM 1538 N N . VAL A 1 191 ? -10.429 -0.822 5.479 1.00 94.50 191 VAL A N 1
ATOM 1539 C CA . VAL A 1 191 ? -9.457 -0.007 4.741 1.00 94.50 191 VAL A CA 1
ATOM 1540 C C . VAL A 1 191 ? -8.045 -0.575 4.840 1.00 94.50 191 VAL A C 1
ATOM 1542 O O . VAL A 1 191 ? -7.317 -0.565 3.848 1.00 94.50 191 VAL A O 1
ATOM 1545 N N . PHE A 1 192 ? -7.627 -1.067 6.008 1.00 94.56 192 PHE A N 1
ATOM 1546 C CA . PHE A 1 192 ? -6.299 -1.664 6.131 1.00 94.56 192 PHE A CA 1
ATOM 1547 C C . PHE A 1 192 ? -6.177 -2.995 5.385 1.00 94.56 192 PHE A C 1
ATOM 1549 O O . PHE A 1 192 ? -5.105 -3.246 4.838 1.00 94.56 192 PHE A O 1
ATOM 1556 N N . GLU A 1 193 ? -7.234 -3.812 5.333 1.00 94.00 193 GLU A N 1
ATOM 1557 C CA . GLU A 1 193 ? -7.267 -5.032 4.511 1.00 94.00 193 GLU A CA 1
ATOM 1558 C C . GLU A 1 193 ? -7.214 -4.689 3.017 1.00 94.00 193 GLU A C 1
ATOM 1560 O O . GLU A 1 193 ? -6.336 -5.182 2.315 1.00 94.00 193 GLU A O 1
ATOM 1565 N N . ASN A 1 194 ? -8.034 -3.744 2.552 1.00 93.00 194 ASN A N 1
ATOM 1566 C CA . ASN A 1 194 ? -8.042 -3.335 1.146 1.00 93.00 194 ASN A CA 1
ATOM 1567 C C . ASN A 1 194 ? -6.691 -2.762 0.692 1.00 93.00 194 ASN A C 1
ATOM 1569 O O . ASN A 1 194 ? -6.219 -3.082 -0.392 1.00 93.00 194 ASN A O 1
ATOM 1573 N N . ILE A 1 195 ? -6.026 -1.946 1.520 1.00 93.12 195 ILE A N 1
ATOM 1574 C CA . ILE A 1 195 ? -4.694 -1.417 1.179 1.00 93.12 195 ILE A CA 1
ATOM 1575 C C . ILE A 1 195 ? -3.646 -2.539 1.091 1.00 93.12 195 ILE A C 1
ATOM 1577 O O . ILE A 1 195 ? -2.749 -2.462 0.249 1.00 93.12 195 ILE A O 1
ATOM 1581 N N . ASP A 1 196 ? -3.721 -3.544 1.969 1.00 92.38 196 ASP A N 1
ATOM 1582 C CA . ASP A 1 196 ? -2.835 -4.717 1.944 1.00 92.38 196 ASP A CA 1
ATOM 1583 C C . ASP A 1 196 ? -3.016 -5.488 0.627 1.00 92.38 196 ASP A C 1
ATOM 1585 O O . ASP A 1 196 ? -2.045 -5.732 -0.097 1.00 92.38 196 ASP A O 1
ATOM 1589 N N . ASP A 1 197 ? -4.269 -5.769 0.269 1.00 91.94 197 ASP A N 1
ATOM 1590 C CA . ASP A 1 197 ? -4.637 -6.486 -0.950 1.00 91.94 197 ASP A CA 1
ATOM 1591 C C . ASP A 1 197 ? -4.258 -5.708 -2.217 1.00 91.94 197 ASP A C 1
ATOM 1593 O O . ASP A 1 197 ? -3.614 -6.266 -3.111 1.00 91.94 197 ASP A O 1
ATOM 1597 N N . ASP A 1 198 ? -4.569 -4.411 -2.284 1.00 90.31 198 ASP A N 1
ATOM 1598 C CA . ASP A 1 198 ? -4.223 -3.538 -3.412 1.00 90.31 198 ASP A CA 1
ATOM 1599 C C . ASP A 1 198 ? -2.706 -3.472 -3.618 1.00 90.31 198 ASP A C 1
ATOM 1601 O O . ASP A 1 198 ? -2.207 -3.575 -4.743 1.00 90.31 198 ASP A O 1
ATOM 1605 N N . TYR A 1 199 ? -1.940 -3.323 -2.532 1.00 92.38 199 TYR A N 1
ATOM 1606 C CA . TYR A 1 199 ? -0.482 -3.287 -2.599 1.00 92.38 199 TYR A CA 1
ATOM 1607 C C . TYR A 1 199 ? 0.094 -4.620 -3.091 1.00 92.38 199 TYR A C 1
ATOM 1609 O O . TYR A 1 199 ? 0.996 -4.633 -3.939 1.00 92.38 199 TYR A O 1
ATOM 1617 N N . HIS A 1 200 ? -0.391 -5.742 -2.556 1.00 90.94 200 HIS A N 1
ATOM 1618 C CA . HIS A 1 200 ? 0.098 -7.061 -2.933 1.00 90.94 200 HIS A CA 1
ATOM 1619 C C . HIS A 1 200 ? -0.252 -7.397 -4.380 1.00 90.94 200 HIS A C 1
ATOM 1621 O O . HIS A 1 200 ? 0.654 -7.769 -5.126 1.00 90.94 200 HIS A O 1
ATOM 1627 N N . THR A 1 201 ? -1.501 -7.168 -4.788 1.00 88.94 201 THR A N 1
ATOM 1628 C CA . THR A 1 201 ? -1.996 -7.378 -6.156 1.00 88.94 201 THR A CA 1
ATOM 1629 C C . THR A 1 201 ? -1.228 -6.522 -7.157 1.00 88.94 201 THR A C 1
ATOM 1631 O O . THR A 1 201 ? -0.687 -7.039 -8.134 1.00 88.94 201 THR A O 1
ATOM 1634 N N . ASN A 1 202 ? -1.080 -5.218 -6.891 1.00 87.62 202 ASN A N 1
ATOM 1635 C CA . ASN A 1 202 ? -0.323 -4.333 -7.774 1.00 87.62 202 ASN A CA 1
ATOM 1636 C C . ASN A 1 202 ? 1.127 -4.819 -7.947 1.00 87.62 202 ASN A C 1
ATOM 1638 O O . ASN A 1 202 ? 1.665 -4.836 -9.052 1.00 87.62 202 ASN A O 1
ATOM 1642 N N . ASN A 1 203 ? 1.781 -5.274 -6.878 1.00 86.56 203 ASN A N 1
ATOM 1643 C CA . ASN A 1 203 ? 3.154 -5.758 -6.993 1.00 86.56 203 ASN A CA 1
ATOM 1644 C C . ASN A 1 203 ? 3.273 -7.096 -7.726 1.00 86.56 203 ASN A C 1
ATOM 1646 O O . ASN A 1 203 ? 4.094 -7.201 -8.640 1.00 86.56 203 ASN A O 1
ATOM 1650 N N . SER A 1 204 ? 2.502 -8.107 -7.320 1.00 86.19 204 SER A N 1
ATOM 1651 C CA . SER A 1 204 ? 2.630 -9.472 -7.838 1.00 86.19 204 SER A CA 1
ATOM 1652 C C . SER A 1 204 ? 2.106 -9.609 -9.264 1.00 86.19 204 SER A C 1
ATOM 1654 O O . SER A 1 204 ? 2.706 -10.331 -10.061 1.00 86.19 204 SER A O 1
ATOM 1656 N N . GLU A 1 205 ? 1.026 -8.906 -9.602 1.00 86.38 205 GLU A N 1
ATOM 1657 C CA . GLU A 1 205 ? 0.330 -9.069 -10.880 1.00 86.38 205 GLU A CA 1
ATOM 1658 C C . GLU A 1 205 ? 0.718 -8.009 -11.912 1.00 86.38 205 GLU A C 1
ATOM 1660 O O . GLU A 1 205 ? 0.626 -8.262 -13.115 1.00 86.38 205 GLU A O 1
ATOM 1665 N N . VAL A 1 206 ? 1.209 -6.844 -11.470 1.00 86.75 206 VAL A N 1
ATOM 1666 C CA . VAL A 1 206 ? 1.469 -5.707 -12.364 1.00 86.75 206 VAL A CA 1
ATOM 1667 C C . VAL A 1 206 ? 2.943 -5.311 -12.374 1.00 86.75 206 VAL A C 1
ATOM 1669 O O . VAL A 1 206 ? 3.628 -5.512 -13.381 1.00 86.75 206 VAL A O 1
ATOM 1672 N N . ILE A 1 207 ? 3.480 -4.792 -11.267 1.00 88.94 207 ILE A N 1
ATOM 1673 C CA . ILE A 1 207 ? 4.830 -4.209 -11.250 1.00 88.94 207 ILE A CA 1
ATOM 1674 C C . ILE A 1 207 ? 5.907 -5.261 -11.539 1.00 88.94 207 ILE A C 1
ATOM 1676 O O . ILE A 1 207 ? 6.751 -5.037 -12.412 1.00 88.94 207 ILE A O 1
ATOM 1680 N N . THR A 1 208 ? 5.896 -6.413 -10.857 1.00 90.00 208 THR A N 1
ATOM 1681 C CA . THR A 1 208 ? 6.916 -7.456 -11.066 1.00 90.00 208 THR A CA 1
ATOM 1682 C C . THR A 1 208 ? 6.867 -8.029 -12.491 1.00 90.00 208 THR A C 1
ATOM 1684 O O . THR A 1 208 ? 7.914 -8.041 -13.149 1.00 90.00 208 THR A O 1
ATOM 1687 N N . PRO A 1 209 ? 5.707 -8.447 -13.040 1.00 92.81 209 PRO A N 1
ATOM 1688 C CA . PRO A 1 209 ? 5.646 -8.971 -14.405 1.00 92.81 209 PRO A CA 1
ATOM 1689 C C . PRO A 1 209 ? 6.080 -7.962 -15.471 1.00 92.81 209 PRO A C 1
ATOM 1691 O O . PRO A 1 209 ? 6.811 -8.325 -16.395 1.00 92.81 209 PRO A O 1
ATOM 1694 N N . LEU A 1 210 ? 5.677 -6.693 -15.347 1.00 94.31 210 LEU A N 1
ATOM 1695 C CA . LEU A 1 210 ? 6.082 -5.647 -16.289 1.00 94.31 210 LEU A CA 1
ATOM 1696 C C . LEU A 1 210 ? 7.578 -5.337 -16.193 1.00 94.31 210 LEU A C 1
ATOM 1698 O O . LEU A 1 210 ? 8.229 -5.161 -17.223 1.00 94.31 210 LEU A O 1
ATOM 1702 N N . SER A 1 211 ? 8.139 -5.336 -14.983 1.00 93.44 211 SER A N 1
ATOM 1703 C CA . SER A 1 211 ? 9.578 -5.147 -14.770 1.00 93.44 211 SER A CA 1
ATOM 1704 C C . SER A 1 211 ? 10.383 -6.277 -15.412 1.00 93.44 211 SER A C 1
ATOM 1706 O O . SER A 1 211 ? 11.364 -6.022 -16.105 1.00 93.44 211 SER A O 1
ATOM 1708 N N . ASN A 1 212 ? 9.935 -7.527 -15.270 1.00 94.31 212 ASN A N 1
ATOM 1709 C CA . ASN A 1 212 ? 10.591 -8.675 -15.897 1.00 94.31 212 ASN A CA 1
ATOM 1710 C C . ASN A 1 212 ? 10.536 -8.600 -17.431 1.00 94.31 212 ASN A C 1
ATOM 1712 O O . ASN A 1 212 ? 11.555 -8.814 -18.088 1.00 94.31 212 ASN A O 1
ATOM 1716 N N . LYS A 1 213 ? 9.383 -8.229 -18.007 1.00 96.00 213 LYS A N 1
ATOM 1717 C CA . LYS A 1 213 ? 9.248 -8.004 -19.459 1.00 96.00 213 LYS A CA 1
ATOM 1718 C C . LYS A 1 213 ? 10.159 -6.881 -19.950 1.00 96.00 213 LYS A C 1
ATOM 1720 O O . LYS A 1 213 ? 10.795 -7.020 -20.991 1.00 96.00 213 LYS A O 1
ATOM 1725 N N . PHE A 1 214 ? 10.261 -5.788 -19.195 1.00 96.69 214 PHE A N 1
ATOM 1726 C CA . PHE A 1 214 ? 11.201 -4.712 -19.495 1.00 96.69 214 PHE A CA 1
ATOM 1727 C C . PHE A 1 214 ? 12.648 -5.221 -19.526 1.00 96.69 214 PHE A C 1
ATOM 1729 O O . PHE A 1 214 ? 13.369 -4.962 -20.488 1.00 96.69 214 PHE A O 1
ATOM 1736 N N . LEU A 1 215 ? 13.071 -5.960 -18.494 1.00 95.56 215 LEU A N 1
ATOM 1737 C CA . LEU A 1 215 ? 14.440 -6.470 -18.389 1.00 95.56 215 LEU A CA 1
ATOM 1738 C C . LEU A 1 215 ? 14.775 -7.453 -19.513 1.00 95.56 215 LEU A C 1
ATOM 1740 O O . LEU A 1 215 ? 15.891 -7.419 -20.029 1.00 95.56 215 LEU A O 1
ATOM 1744 N N . GLN A 1 216 ? 13.807 -8.274 -19.930 1.00 97.62 216 GLN A N 1
ATOM 1745 C CA . GLN A 1 216 ? 13.950 -9.148 -21.090 1.00 97.62 216 GLN A CA 1
ATOM 1746 C C . GLN A 1 216 ? 14.200 -8.338 -22.370 1.00 97.62 216 GLN A C 1
ATOM 1748 O O . GLN A 1 216 ? 15.212 -8.555 -23.033 1.00 97.62 216 GLN A O 1
ATOM 1753 N N . LEU A 1 217 ? 13.338 -7.360 -22.678 1.00 97.62 217 LEU A N 1
ATOM 1754 C CA . LEU A 1 217 ? 13.495 -6.510 -23.865 1.00 97.62 217 LEU A CA 1
ATOM 1755 C C . LEU A 1 217 ? 14.815 -5.736 -23.847 1.00 97.62 217 LEU A C 1
ATOM 1757 O O . LEU A 1 217 ? 15.478 -5.599 -24.871 1.00 97.62 217 LEU A O 1
ATOM 1761 N N . LYS A 1 218 ? 15.229 -5.249 -22.676 1.00 96.31 218 LYS A N 1
ATOM 1762 C CA . LYS A 1 218 ? 16.530 -4.604 -22.494 1.00 96.31 218 LYS A CA 1
ATOM 1763 C C . LYS A 1 218 ? 17.675 -5.575 -22.785 1.00 96.31 218 LYS A C 1
ATOM 1765 O O . LYS A 1 218 ? 18.635 -5.187 -23.441 1.00 96.31 218 LYS A O 1
ATOM 1770 N N . GLY A 1 219 ? 17.581 -6.827 -22.339 1.00 96.50 219 GLY A N 1
ATOM 1771 C CA . GLY A 1 219 ? 18.542 -7.877 -22.685 1.00 96.50 219 GLY A CA 1
ATOM 1772 C C . GLY A 1 219 ? 18.620 -8.137 -24.193 1.00 96.50 219 GLY A C 1
ATOM 1773 O O . GLY A 1 219 ? 19.717 -8.195 -24.744 1.00 96.50 219 GLY A O 1
ATOM 1774 N N . GLU A 1 220 ? 17.472 -8.219 -24.868 1.00 97.88 220 GLU A N 1
ATOM 1775 C CA . GLU A 1 220 ? 17.384 -8.392 -26.325 1.00 97.88 220 GLU A CA 1
ATOM 1776 C C . GLU A 1 220 ? 18.017 -7.212 -27.080 1.00 97.88 220 GLU A C 1
ATOM 1778 O O . GLU A 1 220 ? 18.861 -7.424 -27.950 1.00 97.88 220 GLU A O 1
ATOM 1783 N N . ILE A 1 221 ? 17.703 -5.973 -26.682 1.00 97.88 221 ILE A N 1
ATOM 1784 C CA . ILE A 1 221 ? 18.317 -4.750 -27.226 1.00 97.88 221 ILE A CA 1
ATOM 1785 C C . ILE A 1 221 ? 19.841 -4.799 -27.091 1.00 97.88 221 ILE A C 1
ATOM 1787 O O . ILE A 1 221 ? 20.556 -4.562 -28.063 1.00 97.88 221 ILE A O 1
ATOM 1791 N N . MET A 1 222 ? 20.350 -5.128 -25.900 1.00 96.44 222 MET A N 1
ATOM 1792 C CA . MET A 1 222 ? 21.794 -5.197 -25.656 1.00 96.44 222 MET A CA 1
ATOM 1793 C C . MET A 1 222 ? 22.462 -6.272 -26.520 1.00 96.44 222 MET A C 1
ATOM 1795 O O . MET A 1 222 ? 23.543 -6.038 -27.054 1.00 96.44 222 MET A O 1
ATOM 1799 N N . ASN A 1 223 ? 21.811 -7.423 -26.704 1.00 97.69 223 ASN A N 1
ATOM 1800 C CA . ASN A 1 223 ? 22.317 -8.495 -27.557 1.00 97.69 223 ASN A CA 1
ATOM 1801 C C . ASN A 1 223 ? 22.393 -8.064 -29.031 1.00 97.69 223 ASN A C 1
ATOM 1803 O O . ASN A 1 223 ? 23.421 -8.258 -29.676 1.00 97.69 223 ASN A O 1
ATOM 1807 N N . ILE A 1 224 ? 21.341 -7.427 -29.554 1.00 97.31 224 ILE A N 1
ATOM 1808 C CA . ILE A 1 224 ? 21.312 -6.909 -30.931 1.00 97.31 224 ILE A CA 1
ATOM 1809 C C . ILE A 1 224 ? 22.425 -5.874 -31.141 1.00 97.31 224 ILE A C 1
ATOM 1811 O O . ILE A 1 224 ? 23.192 -5.983 -32.099 1.00 97.31 224 ILE A O 1
ATOM 1815 N N . CYS A 1 225 ? 22.575 -4.918 -30.218 1.00 96.50 225 CYS A N 1
ATOM 1816 C CA . CYS A 1 225 ? 23.634 -3.910 -30.275 1.00 96.50 225 CYS A CA 1
ATOM 1817 C C . CYS A 1 225 ? 25.039 -4.537 -30.275 1.00 96.50 225 CYS A C 1
ATOM 1819 O O . CYS A 1 225 ? 25.876 -4.170 -31.101 1.00 96.50 225 CYS A O 1
ATOM 1821 N N . SER A 1 226 ? 25.304 -5.501 -29.389 1.00 95.88 226 SER A N 1
ATOM 1822 C CA . SER A 1 226 ? 26.600 -6.190 -29.327 1.00 95.88 226 SER A CA 1
ATOM 1823 C C . SER A 1 226 ? 26.895 -6.990 -30.597 1.00 95.88 226 SER A C 1
ATOM 1825 O O . SER A 1 226 ? 27.976 -6.849 -31.171 1.00 95.88 226 SER A O 1
ATOM 1827 N N . ASN A 1 227 ? 25.926 -7.766 -31.095 1.00 96.69 227 ASN A N 1
ATOM 1828 C CA . ASN A 1 227 ? 26.083 -8.552 -32.324 1.00 96.69 227 ASN A CA 1
ATOM 1829 C C . ASN A 1 227 ? 26.332 -7.659 -33.545 1.00 96.69 227 ASN A C 1
ATOM 1831 O O . ASN A 1 227 ? 27.129 -8.001 -34.423 1.00 96.69 227 ASN A O 1
ATOM 1835 N N . PHE A 1 228 ? 25.692 -6.491 -33.588 1.00 96.25 228 PHE A N 1
ATOM 1836 C CA . PHE A 1 228 ? 25.927 -5.494 -34.623 1.00 96.25 228 PHE A CA 1
ATOM 1837 C C . PHE A 1 228 ? 27.336 -4.916 -34.579 1.00 96.25 228 PHE A C 1
ATOM 1839 O O . PHE A 1 228 ? 27.994 -4.833 -35.617 1.00 96.25 228 PHE A O 1
ATOM 1846 N N . ILE A 1 229 ? 27.823 -4.551 -33.389 1.00 96.12 229 ILE A N 1
ATOM 1847 C CA . ILE A 1 229 ? 29.198 -4.074 -33.201 1.00 96.12 229 ILE A CA 1
ATOM 1848 C C . ILE A 1 229 ? 30.195 -5.141 -33.659 1.00 96.12 229 ILE A C 1
ATOM 1850 O O . ILE A 1 229 ? 31.126 -4.828 -34.402 1.00 96.12 229 ILE A O 1
ATOM 1854 N N . GLU A 1 230 ? 30.007 -6.399 -33.255 1.00 95.44 230 GLU A N 1
ATOM 1855 C CA . GLU A 1 230 ? 30.890 -7.494 -33.663 1.00 95.44 230 GLU A CA 1
ATOM 1856 C C . GLU A 1 230 ? 30.883 -7.722 -35.175 1.00 95.44 230 GLU A C 1
ATOM 1858 O O . GLU A 1 230 ? 31.950 -7.833 -35.784 1.00 95.44 230 GLU A O 1
ATOM 1863 N N . SER A 1 231 ? 29.702 -7.757 -35.792 1.00 94.81 231 SER A N 1
ATOM 1864 C CA . SER A 1 231 ? 29.560 -7.968 -37.237 1.00 94.81 231 SER A CA 1
ATOM 1865 C C . SER A 1 231 ? 30.190 -6.816 -38.020 1.00 94.81 231 SER A C 1
ATOM 1867 O O . SER A 1 231 ? 30.998 -7.040 -38.919 1.00 94.81 231 SER A O 1
ATOM 1869 N N . SER A 1 232 ? 29.943 -5.576 -37.591 1.00 94.44 232 SER A N 1
ATOM 1870 C CA . SER A 1 232 ? 30.536 -4.376 -38.190 1.00 94.44 232 SER A CA 1
ATOM 1871 C C . SER A 1 232 ? 32.063 -4.371 -38.082 1.00 94.44 232 SER A C 1
ATOM 1873 O O . SER A 1 232 ? 32.743 -3.950 -39.015 1.00 94.44 232 SER A O 1
ATOM 1875 N N . ARG A 1 233 ? 32.631 -4.876 -36.976 1.00 94.06 233 ARG A N 1
ATOM 1876 C CA . ARG A 1 233 ? 34.086 -5.056 -36.830 1.00 94.06 233 ARG A CA 1
ATOM 1877 C C . ARG A 1 233 ? 34.633 -6.097 -37.804 1.00 94.06 233 ARG A C 1
ATOM 1879 O O . ARG A 1 233 ? 35.644 -5.830 -38.443 1.00 94.06 233 ARG A O 1
ATOM 1886 N N . ARG A 1 234 ? 33.972 -7.252 -37.948 1.00 95.38 234 ARG A N 1
ATOM 1887 C CA . ARG A 1 234 ? 34.384 -8.310 -38.897 1.00 95.38 234 ARG A CA 1
ATOM 1888 C C . ARG A 1 234 ? 34.336 -7.833 -40.350 1.00 95.38 234 ARG A C 1
ATOM 1890 O O . ARG A 1 234 ? 35.168 -8.238 -41.153 1.00 95.38 234 ARG A O 1
ATOM 1897 N N . GLU A 1 235 ? 33.394 -6.951 -40.663 1.00 94.50 235 GLU A N 1
ATOM 1898 C CA . GLU A 1 235 ? 33.205 -6.368 -41.994 1.00 94.50 235 GLU A CA 1
ATOM 1899 C C . GLU A 1 235 ? 34.012 -5.075 -42.235 1.00 94.50 235 GLU A C 1
ATOM 1901 O O . GLU A 1 235 ? 33.893 -4.479 -43.302 1.00 94.50 235 GLU A O 1
ATOM 1906 N N . ASN A 1 236 ? 34.842 -4.630 -41.279 1.00 92.19 236 ASN A N 1
ATOM 1907 C CA . ASN A 1 236 ? 35.597 -3.364 -41.328 1.00 92.19 236 ASN A CA 1
ATOM 1908 C C . ASN A 1 236 ? 34.730 -2.093 -41.500 1.00 92.19 236 ASN A C 1
ATOM 1910 O O . ASN A 1 236 ? 35.184 -1.089 -42.049 1.00 92.19 236 ASN A O 1
ATOM 1914 N N . LYS A 1 237 ? 33.498 -2.099 -40.982 1.00 92.00 237 LYS A N 1
ATOM 1915 C CA . LYS A 1 237 ? 32.526 -0.985 -41.014 1.00 92.00 237 LYS A CA 1
ATOM 1916 C C . LYS A 1 237 ? 32.554 -0.103 -39.758 1.00 92.00 237 LYS A C 1
ATOM 1918 O O . LYS A 1 237 ? 31.575 0.544 -39.398 1.00 92.00 237 LYS A O 1
ATOM 1923 N N . THR A 1 238 ? 33.683 -0.048 -39.054 1.00 90.94 238 THR A N 1
ATOM 1924 C CA . THR A 1 238 ? 33.788 0.622 -37.743 1.00 90.94 238 THR A CA 1
ATOM 1925 C C . THR A 1 238 ? 33.773 2.153 -37.803 1.00 90.94 238 THR A C 1
ATOM 1927 O O . THR A 1 238 ? 33.808 2.805 -36.765 1.00 90.94 238 THR A O 1
ATOM 1930 N N . THR A 1 239 ? 33.776 2.743 -38.997 1.00 90.25 239 THR A N 1
ATOM 1931 C CA . THR A 1 239 ? 33.683 4.196 -39.207 1.00 90.25 239 THR A CA 1
ATOM 1932 C C . THR A 1 239 ? 32.264 4.652 -39.537 1.00 90.25 239 THR A C 1
ATOM 1934 O O . THR A 1 239 ? 32.021 5.854 -39.640 1.00 90.25 239 THR A O 1
ATOM 1937 N N . GLU A 1 240 ? 31.313 3.723 -39.690 1.00 91.88 240 GLU A N 1
ATOM 1938 C CA . GLU A 1 240 ? 29.918 4.078 -39.921 1.00 91.88 240 GLU A CA 1
ATOM 1939 C C . GLU A 1 240 ? 29.348 4.845 -38.719 1.00 91.88 240 GLU A C 1
ATOM 1941 O O . GLU A 1 240 ? 29.614 4.538 -37.551 1.00 91.88 240 GLU A O 1
ATOM 1946 N N . ALA A 1 241 ? 28.539 5.866 -39.006 1.00 93.06 241 ALA A N 1
ATOM 1947 C CA . ALA A 1 241 ? 28.003 6.756 -37.980 1.00 93.06 241 ALA A CA 1
ATOM 1948 C C . ALA A 1 241 ? 27.114 6.005 -36.971 1.00 93.06 241 ALA A C 1
ATOM 1950 O O . ALA A 1 241 ? 27.219 6.231 -35.765 1.00 93.06 241 ALA A O 1
ATOM 1951 N N . ILE A 1 242 ? 26.303 5.053 -37.450 1.00 94.19 242 ILE A N 1
ATOM 1952 C CA . ILE A 1 242 ? 25.457 4.202 -36.603 1.00 94.19 242 ILE A CA 1
ATOM 1953 C C . ILE A 1 242 ? 26.287 3.263 -35.715 1.00 94.19 242 ILE A C 1
ATOM 1955 O O . ILE A 1 242 ? 25.972 3.112 -34.536 1.00 94.19 242 ILE A O 1
ATOM 1959 N N . TYR A 1 243 ? 27.386 2.699 -36.233 1.00 95.56 243 TYR A N 1
ATOM 1960 C CA . TYR A 1 243 ? 28.329 1.911 -35.435 1.00 95.56 243 TYR A CA 1
ATOM 1961 C C . TYR A 1 243 ? 28.929 2.757 -34.317 1.00 95.56 243 TYR A C 1
ATOM 1963 O O . TYR A 1 243 ? 28.907 2.354 -33.156 1.00 95.56 243 TYR A O 1
ATOM 1971 N N . THR A 1 244 ? 29.428 3.946 -34.661 1.00 95.50 244 THR A N 1
ATOM 1972 C CA . THR A 1 244 ? 30.071 4.852 -33.702 1.00 95.50 244 THR A CA 1
ATOM 1973 C C . THR A 1 244 ? 29.099 5.229 -32.589 1.00 95.50 244 THR A C 1
ATOM 1975 O O . THR A 1 244 ? 29.455 5.175 -31.414 1.00 95.50 244 THR A O 1
ATOM 1978 N N . PHE A 1 245 ? 27.852 5.533 -32.953 1.00 96.25 245 PHE A N 1
ATOM 1979 C CA . PHE A 1 245 ? 26.788 5.836 -32.007 1.00 96.25 245 PHE A CA 1
ATOM 1980 C C . PHE A 1 245 ? 26.471 4.661 -31.070 1.00 96.25 245 PHE A C 1
ATOM 1982 O O . PHE A 1 245 ? 26.543 4.828 -29.854 1.00 96.25 245 PHE A O 1
ATOM 1989 N N . ILE A 1 246 ? 26.148 3.477 -31.607 1.00 95.94 246 ILE A N 1
ATOM 1990 C CA . ILE A 1 246 ? 25.773 2.312 -30.788 1.00 95.94 246 ILE A CA 1
ATOM 1991 C C . ILE A 1 246 ? 26.943 1.888 -29.890 1.00 95.94 246 ILE A C 1
ATOM 1993 O O . ILE A 1 246 ? 26.747 1.610 -28.709 1.00 95.94 246 ILE A O 1
ATOM 1997 N N . ASN A 1 247 ? 28.170 1.886 -30.416 1.00 96.25 247 ASN A N 1
ATOM 1998 C CA . ASN A 1 247 ? 29.360 1.541 -29.643 1.00 96.25 247 ASN A CA 1
ATOM 1999 C C . ASN A 1 247 ? 29.605 2.540 -28.503 1.00 96.25 247 ASN A C 1
ATOM 2001 O O . ASN A 1 247 ? 29.874 2.114 -27.382 1.00 96.25 247 ASN A O 1
ATOM 2005 N N . GLN A 1 248 ? 29.465 3.847 -28.755 1.00 95.44 248 GLN A N 1
ATOM 2006 C CA . GLN A 1 248 ? 29.597 4.852 -27.698 1.00 95.44 248 GLN A CA 1
ATOM 2007 C C . GLN A 1 248 ? 28.496 4.711 -26.642 1.00 95.44 248 GLN A C 1
ATOM 2009 O O . GLN A 1 248 ? 28.786 4.759 -25.452 1.00 95.44 248 GLN A O 1
ATOM 2014 N N . LEU A 1 249 ? 27.255 4.452 -27.063 1.00 95.38 249 LEU A N 1
ATOM 2015 C CA . LEU A 1 249 ? 26.131 4.245 -26.153 1.00 95.38 249 LEU A CA 1
ATOM 2016 C C . LEU A 1 249 ? 26.387 3.088 -25.173 1.00 95.38 249 LEU A C 1
ATOM 2018 O O . LEU A 1 249 ? 26.129 3.226 -23.977 1.00 95.38 249 LEU A O 1
ATOM 2022 N N . LEU A 1 250 ? 26.913 1.956 -25.660 1.00 94.44 250 LEU A N 1
ATOM 2023 C CA . LEU A 1 250 ? 27.244 0.817 -24.797 1.00 94.44 250 LEU A CA 1
ATOM 2024 C C . LEU A 1 250 ? 28.418 1.118 -23.856 1.00 94.44 250 LEU A C 1
ATOM 2026 O O . LEU A 1 250 ? 28.382 0.707 -22.697 1.00 94.44 250 LEU A O 1
ATOM 2030 N N . ILE A 1 251 ? 29.438 1.842 -24.330 1.00 93.06 251 ILE A N 1
ATOM 2031 C CA . ILE A 1 251 ? 30.560 2.285 -23.486 1.00 93.06 251 ILE A CA 1
ATOM 2032 C C . ILE A 1 251 ? 30.042 3.170 -22.346 1.00 93.06 251 ILE A C 1
ATOM 2034 O O . ILE A 1 251 ? 30.366 2.924 -21.185 1.00 93.06 251 ILE A O 1
ATOM 2038 N N . ASP A 1 252 ? 29.195 4.150 -22.662 1.00 92.06 252 ASP A N 1
ATOM 2039 C CA . ASP A 1 252 ? 28.647 5.089 -21.681 1.00 92.06 252 ASP A CA 1
ATOM 2040 C C . ASP A 1 252 ? 27.753 4.386 -20.651 1.00 92.06 252 ASP A C 1
ATOM 2042 O O . ASP A 1 252 ? 27.793 4.718 -19.465 1.00 92.06 252 ASP A O 1
ATOM 2046 N N . TYR A 1 253 ? 26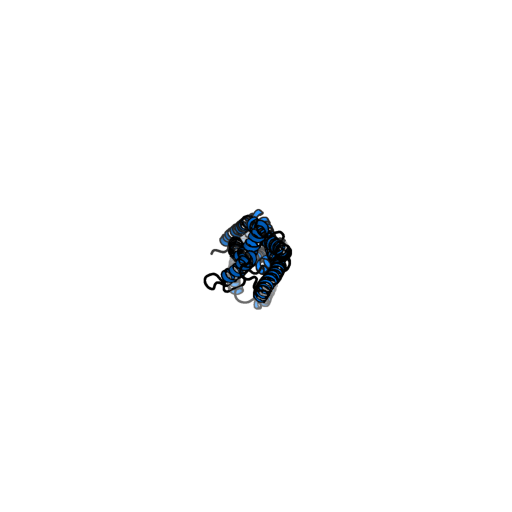.965 3.397 -21.083 1.00 92.69 253 TYR A N 1
ATOM 2047 C CA . TYR A 1 253 ? 26.121 2.592 -20.197 1.00 92.69 253 TYR A CA 1
ATOM 2048 C C . TYR A 1 253 ? 26.925 1.741 -19.209 1.00 92.69 253 TYR A C 1
ATOM 2050 O O . TYR A 1 253 ? 26.511 1.564 -18.068 1.00 92.69 253 TYR A O 1
ATOM 2058 N N . HIS A 1 254 ? 28.080 1.221 -19.625 1.00 90.62 254 HIS A N 1
ATOM 2059 C CA . HIS A 1 254 ? 28.952 0.415 -18.770 1.00 90.62 254 HIS A CA 1
ATOM 2060 C C . HIS A 1 254 ? 29.999 1.241 -18.009 1.00 90.62 254 HIS A C 1
ATOM 2062 O O . HIS A 1 254 ? 30.878 0.666 -17.365 1.00 90.62 254 HIS A O 1
ATOM 2068 N N . SER A 1 255 ? 29.914 2.575 -18.053 1.00 87.81 255 SER A N 1
ATOM 2069 C CA . SER A 1 255 ? 30.861 3.439 -17.354 1.00 87.81 255 SER A CA 1
ATOM 2070 C C . SER A 1 255 ? 30.751 3.271 -15.826 1.00 87.81 255 SER A C 1
ATOM 2072 O O . SER A 1 255 ? 29.685 3.542 -15.254 1.00 87.81 255 SER A O 1
ATOM 2074 N N . PRO A 1 256 ? 31.842 2.878 -15.136 1.00 72.19 256 PRO A N 1
ATOM 2075 C CA . PRO A 1 256 ? 31.824 2.565 -13.706 1.00 72.19 256 PRO A CA 1
ATOM 2076 C C . PRO A 1 256 ? 31.502 3.769 -12.813 1.00 72.19 256 PRO A C 1
ATOM 2078 O O . PRO A 1 256 ? 31.083 3.585 -11.678 1.00 72.19 256 PRO A O 1
ATOM 2081 N N . GLU A 1 257 ? 31.638 4.998 -13.318 1.00 77.31 257 GLU A N 1
ATOM 2082 C CA . GLU A 1 257 ? 31.299 6.215 -12.569 1.00 77.31 257 GLU A CA 1
ATOM 2083 C C . GLU A 1 257 ? 29.788 6.387 -12.345 1.00 77.31 257 GLU A C 1
ATOM 2085 O O . GLU A 1 257 ? 29.378 7.132 -11.457 1.00 77.31 257 GLU A O 1
ATOM 2090 N N . THR A 1 258 ? 28.947 5.728 -13.152 1.00 74.25 258 THR A N 1
ATOM 2091 C CA . THR A 1 258 ? 27.486 5.918 -13.104 1.00 74.25 258 THR A CA 1
ATOM 2092 C C . THR A 1 258 ? 26.684 4.628 -13.003 1.00 74.25 258 THR A C 1
ATOM 2094 O O . THR A 1 258 ? 25.465 4.701 -12.853 1.00 74.25 258 THR A O 1
ATOM 2097 N N . LEU A 1 259 ? 27.334 3.466 -13.098 1.00 84.31 259 LEU A N 1
ATOM 2098 C CA . LEU A 1 259 ? 26.658 2.176 -13.093 1.00 84.31 259 LEU A CA 1
ATOM 2099 C C . LEU A 1 259 ? 26.112 1.866 -11.685 1.00 84.31 259 LEU A C 1
ATOM 2101 O O . LEU A 1 259 ? 26.884 1.845 -10.727 1.00 84.31 259 LEU A O 1
ATOM 2105 N N . PRO A 1 260 ? 24.800 1.625 -11.527 1.00 86.00 260 PRO A N 1
ATOM 2106 C CA . PRO A 1 260 ? 24.228 1.312 -10.226 1.00 86.00 260 PRO A CA 1
ATOM 2107 C C . PRO A 1 260 ? 24.611 -0.101 -9.758 1.00 86.00 260 PRO A C 1
ATOM 2109 O O . PRO A 1 260 ? 24.624 -1.048 -10.542 1.00 86.00 260 PRO A O 1
ATOM 2112 N N . ASP A 1 261 ? 24.817 -0.264 -8.446 1.00 82.81 261 ASP A N 1
ATOM 2113 C CA . ASP A 1 261 ? 25.143 -1.557 -7.807 1.00 82.81 261 ASP A CA 1
ATOM 2114 C C . ASP A 1 261 ? 24.019 -2.607 -7.913 1.00 82.81 261 ASP A C 1
ATOM 2116 O O . ASP A 1 261 ? 24.215 -3.793 -7.637 1.00 82.81 261 ASP A O 1
ATOM 2120 N N . LYS A 1 262 ? 22.800 -2.171 -8.241 1.00 85.44 262 LYS A N 1
ATOM 2121 C CA . LYS A 1 262 ? 21.599 -3.004 -8.369 1.00 85.44 262 LYS A CA 1
ATOM 2122 C C . LYS A 1 262 ? 20.830 -2.605 -9.620 1.00 85.44 262 LYS A C 1
ATOM 2124 O O . LYS A 1 262 ? 20.981 -1.495 -10.118 1.00 85.44 262 LYS A O 1
ATOM 2129 N N . ILE A 1 263 ? 19.959 -3.504 -10.076 1.00 85.25 263 ILE A N 1
ATOM 2130 C CA . ILE A 1 263 ? 19.045 -3.242 -11.192 1.00 85.25 263 ILE A CA 1
ATOM 2131 C C . ILE A 1 263 ? 18.240 -1.965 -10.911 1.00 85.25 263 ILE A C 1
ATOM 2133 O O . ILE A 1 263 ? 17.562 -1.867 -9.886 1.00 85.25 263 ILE A O 1
ATOM 2137 N N . ASP A 1 264 ? 18.299 -1.015 -11.843 1.00 90.06 264 ASP A N 1
ATOM 2138 C CA . ASP A 1 264 ? 17.551 0.239 -11.806 1.00 90.06 264 ASP A CA 1
ATOM 2139 C C . ASP A 1 264 ? 16.930 0.495 -13.189 1.00 90.06 264 ASP A C 1
ATOM 2141 O O . ASP A 1 264 ? 17.612 0.836 -14.158 1.00 90.06 264 ASP A O 1
ATOM 2145 N N . LEU A 1 265 ? 15.606 0.332 -13.275 1.00 92.50 265 LEU A N 1
ATOM 2146 C CA . LEU A 1 265 ? 14.867 0.500 -14.528 1.00 92.50 265 LEU A CA 1
ATOM 2147 C C . LEU A 1 265 ? 14.955 1.931 -15.065 1.00 92.50 265 LEU A C 1
ATOM 2149 O O . LEU A 1 265 ? 14.972 2.135 -16.276 1.00 92.50 265 LEU A O 1
ATOM 2153 N N . LYS A 1 266 ? 15.011 2.935 -14.182 1.00 93.75 266 LYS A N 1
ATOM 2154 C CA . LYS A 1 266 ? 15.148 4.330 -14.603 1.00 93.75 266 LYS A CA 1
ATOM 2155 C C . LYS A 1 266 ? 16.515 4.548 -15.239 1.00 93.75 266 LYS A C 1
ATOM 2157 O O . LYS A 1 266 ? 16.583 5.191 -16.283 1.00 93.75 266 LYS A O 1
ATOM 2162 N N . TYR A 1 267 ? 17.575 4.001 -14.646 1.00 93.62 267 TYR A N 1
ATOM 2163 C CA . TYR A 1 267 ? 18.912 4.047 -15.235 1.00 93.62 267 TYR A CA 1
ATOM 2164 C C . TYR A 1 267 ? 18.924 3.416 -16.632 1.00 93.62 267 TYR A C 1
ATOM 2166 O O . TYR A 1 267 ? 19.349 4.062 -17.589 1.00 93.62 267 TYR A O 1
ATOM 2174 N N . ASP A 1 268 ? 18.376 2.206 -16.773 1.00 94.62 268 ASP A N 1
ATOM 2175 C CA . ASP A 1 268 ? 18.297 1.500 -18.057 1.00 94.62 268 ASP A CA 1
ATOM 2176 C C . ASP A 1 268 ? 17.517 2.298 -19.115 1.00 94.62 268 ASP A C 1
ATOM 2178 O O . ASP A 1 268 ? 17.941 2.411 -20.271 1.00 94.62 268 ASP A O 1
ATOM 2182 N N . VAL A 1 269 ? 16.395 2.910 -18.726 1.00 96.19 269 VAL A N 1
ATOM 2183 C CA . VAL A 1 269 ? 15.614 3.766 -19.625 1.00 96.19 269 VAL A CA 1
ATOM 2184 C C . VAL A 1 269 ? 16.384 5.015 -20.031 1.00 96.19 269 VAL A C 1
ATOM 2186 O O . VAL A 1 269 ? 16.392 5.377 -21.208 1.00 96.19 269 VAL A O 1
ATOM 2189 N N . ASP A 1 270 ? 17.004 5.692 -19.071 1.00 95.00 270 ASP A N 1
ATOM 2190 C CA . ASP A 1 270 ? 17.675 6.969 -19.293 1.00 95.00 270 ASP A CA 1
ATOM 2191 C C . ASP A 1 270 ? 18.960 6.811 -20.112 1.00 95.00 270 ASP A C 1
ATOM 2193 O O . ASP A 1 270 ? 19.296 7.711 -20.882 1.00 95.00 270 ASP A O 1
ATOM 2197 N N . LYS A 1 271 ? 19.665 5.685 -19.955 1.00 94.69 271 LYS A N 1
ATOM 2198 C CA . LYS A 1 271 ? 20.986 5.457 -20.552 1.00 94.69 271 LYS A CA 1
ATOM 2199 C C . LYS A 1 271 ? 20.971 4.613 -21.817 1.00 94.69 271 LYS A C 1
ATOM 2201 O O . LYS A 1 271 ? 21.826 4.835 -22.660 1.00 94.69 271 LYS A O 1
ATOM 2206 N N . ILE A 1 272 ? 20.014 3.699 -21.982 1.00 94.81 272 ILE A N 1
ATOM 2207 C CA . ILE A 1 272 ? 19.908 2.866 -23.191 1.00 94.81 272 ILE A CA 1
ATOM 2208 C C . ILE A 1 272 ? 18.642 3.202 -23.965 1.00 94.81 272 ILE A C 1
ATOM 2210 O O . ILE A 1 272 ? 18.724 3.694 -25.086 1.00 94.81 272 ILE A O 1
ATOM 2214 N N . ILE A 1 273 ? 17.465 2.980 -23.375 1.00 96.56 273 ILE A N 1
ATOM 2215 C CA . ILE A 1 273 ? 16.207 2.953 -24.140 1.00 96.56 273 ILE A CA 1
ATOM 2216 C C . ILE A 1 273 ? 15.896 4.310 -24.783 1.00 96.56 273 ILE A C 1
ATOM 2218 O O . ILE A 1 273 ? 15.576 4.382 -25.972 1.00 96.56 273 ILE A O 1
ATOM 2222 N N . ARG A 1 274 ? 15.973 5.404 -24.016 1.00 95.94 274 ARG A N 1
ATOM 2223 C CA . ARG A 1 274 ? 15.606 6.742 -24.501 1.00 95.94 274 ARG A CA 1
ATOM 2224 C C . ARG A 1 274 ? 16.625 7.304 -25.500 1.00 95.94 274 ARG A C 1
ATOM 2226 O O . ARG A 1 274 ? 16.166 7.776 -26.546 1.00 95.94 274 ARG A O 1
ATOM 2233 N N . PRO A 1 275 ? 17.949 7.262 -25.248 1.00 95.38 275 PRO A N 1
ATOM 2234 C CA . PRO A 1 275 ? 18.930 7.725 -26.227 1.00 95.38 275 PRO A CA 1
ATOM 2235 C C . PRO A 1 275 ? 18.883 6.909 -27.520 1.00 95.38 275 PRO A C 1
ATOM 2237 O O . PRO A 1 275 ? 18.823 7.497 -28.598 1.00 95.38 275 PRO A O 1
ATOM 2240 N N . LEU A 1 276 ? 18.798 5.575 -27.413 1.00 94.75 276 LEU A N 1
ATOM 2241 C CA . LEU A 1 276 ? 18.703 4.680 -28.566 1.00 94.75 276 LEU A CA 1
ATOM 2242 C C . LEU A 1 276 ? 17.478 5.019 -29.417 1.00 94.75 276 LEU A C 1
ATOM 2244 O O . LEU A 1 276 ? 17.605 5.311 -30.603 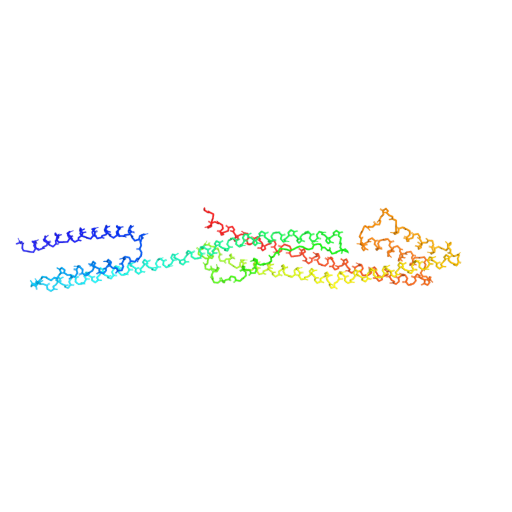1.00 94.75 276 LEU A O 1
ATOM 2248 N N . LYS A 1 277 ? 16.290 5.087 -28.804 1.00 94.12 277 LYS A N 1
ATOM 2249 C CA . LYS A 1 277 ? 15.056 5.431 -29.520 1.00 94.12 277 LYS A CA 1
ATOM 2250 C C . LYS A 1 277 ? 15.136 6.796 -30.207 1.00 94.12 277 LYS A C 1
ATOM 2252 O O . LYS A 1 277 ? 14.683 6.931 -31.340 1.00 94.12 277 LYS A O 1
ATOM 2257 N N . SER A 1 278 ? 15.668 7.803 -29.516 1.00 94.62 278 SER A N 1
ATOM 2258 C CA . SER A 1 278 ? 15.689 9.184 -30.013 1.00 94.62 278 SER A CA 1
ATOM 2259 C C . SER A 1 278 ? 16.621 9.336 -31.214 1.00 94.62 278 SER A C 1
ATOM 2261 O O . SER A 1 278 ? 16.217 9.893 -32.232 1.00 94.62 278 SER A O 1
ATOM 2263 N N . GLU A 1 279 ? 17.838 8.800 -31.123 1.00 94.94 279 GLU A N 1
ATOM 2264 C CA . GLU A 1 279 ? 18.840 8.935 -32.182 1.00 94.94 279 GLU A CA 1
ATOM 2265 C C . GLU A 1 279 ? 18.496 8.075 -33.406 1.00 94.94 279 GLU A C 1
ATOM 2267 O O . GLU A 1 279 ? 18.555 8.560 -34.538 1.00 94.94 279 GLU A O 1
ATOM 2272 N N . LEU A 1 280 ? 18.074 6.819 -33.196 1.00 94.44 280 LEU A N 1
ATOM 2273 C CA . LEU A 1 280 ? 17.700 5.928 -34.296 1.00 94.44 280 LEU A CA 1
ATOM 2274 C C . LEU A 1 280 ? 16.520 6.489 -35.092 1.00 94.44 280 LEU A C 1
ATOM 2276 O O . LEU A 1 280 ? 16.547 6.470 -36.319 1.00 94.44 280 LEU A O 1
ATOM 2280 N N . LEU A 1 281 ? 15.513 7.049 -34.413 1.00 93.31 281 LEU A N 1
ATOM 2281 C CA . LEU A 1 281 ? 14.362 7.657 -35.077 1.00 93.31 281 LEU A CA 1
ATOM 2282 C C . LEU A 1 281 ? 14.752 8.910 -35.871 1.00 93.31 281 LEU A C 1
ATOM 2284 O O . LEU A 1 281 ? 14.190 9.151 -36.937 1.00 93.31 281 LEU A O 1
ATOM 2288 N N . ALA A 1 282 ? 15.687 9.705 -35.346 1.00 94.56 282 ALA A N 1
ATOM 2289 C CA . ALA A 1 282 ? 16.082 10.976 -35.941 1.00 94.56 282 ALA A CA 1
ATOM 2290 C C . ALA A 1 282 ? 17.039 10.822 -37.131 1.00 94.56 282 ALA A C 1
ATOM 2292 O O . ALA A 1 282 ? 16.941 11.595 -38.082 1.00 94.56 282 ALA A O 1
ATOM 2293 N N . LYS A 1 283 ? 17.976 9.865 -37.077 1.00 93.69 283 LYS A N 1
ATOM 2294 C CA . LYS A 1 283 ? 19.106 9.805 -38.023 1.00 93.69 283 LYS A CA 1
ATOM 2295 C C . LYS A 1 283 ? 19.246 8.491 -38.781 1.00 93.69 283 LYS A C 1
ATOM 2297 O O . LYS A 1 283 ? 19.869 8.483 -39.836 1.00 93.69 283 LYS A O 1
ATOM 2302 N N . TYR A 1 284 ? 18.687 7.397 -38.268 1.00 92.00 284 TYR A N 1
ATOM 2303 C CA . TYR A 1 284 ? 18.968 6.051 -38.780 1.00 92.00 284 TYR A CA 1
ATOM 2304 C C . TYR A 1 284 ? 17.707 5.226 -39.038 1.00 92.00 284 TYR A C 1
ATOM 2306 O O . TYR A 1 284 ? 17.782 4.002 -39.079 1.00 92.00 284 TYR A O 1
ATOM 2314 N N . ARG A 1 285 ? 16.553 5.880 -39.199 1.00 86.81 285 ARG A N 1
ATOM 2315 C CA . ARG A 1 285 ? 15.231 5.240 -39.225 1.00 86.81 285 ARG A CA 1
ATOM 2316 C C . ARG A 1 285 ? 15.105 4.125 -40.263 1.00 86.81 285 ARG A C 1
ATOM 2318 O O . ARG A 1 285 ? 14.443 3.131 -39.985 1.00 86.81 285 ARG A O 1
ATOM 2325 N N . ASP A 1 286 ? 15.742 4.306 -41.414 1.00 87.75 286 ASP A N 1
ATOM 2326 C CA . ASP A 1 286 ? 15.635 3.399 -42.561 1.00 87.75 286 ASP A CA 1
ATOM 2327 C C . ASP A 1 286 ? 16.703 2.290 -42.556 1.00 87.75 286 ASP A C 1
ATOM 2329 O O . ASP A 1 286 ? 16.782 1.509 -43.497 1.00 87.75 286 ASP A O 1
ATOM 2333 N N . ASN A 1 287 ? 17.545 2.211 -41.519 1.00 89.19 287 ASN A N 1
ATOM 2334 C CA . ASN A 1 287 ? 18.487 1.106 -41.356 1.00 89.19 287 ASN A CA 1
ATOM 2335 C C . ASN A 1 287 ? 17.774 -0.107 -40.730 1.00 89.19 287 ASN A C 1
ATOM 2337 O O . ASN A 1 287 ? 17.057 0.042 -39.739 1.00 89.19 287 ASN A O 1
ATOM 2341 N N . ASP A 1 288 ? 18.003 -1.304 -41.276 1.00 87.31 288 ASP A N 1
ATOM 2342 C CA . ASP A 1 288 ? 17.321 -2.538 -40.863 1.00 87.31 288 ASP A CA 1
ATOM 2343 C C . ASP A 1 288 ? 17.444 -2.820 -39.359 1.00 87.31 288 ASP A C 1
ATOM 2345 O O . ASP A 1 288 ? 16.447 -3.134 -38.705 1.00 87.31 288 ASP A O 1
ATOM 2349 N N . ILE A 1 289 ? 18.632 -2.618 -38.771 1.00 91.44 289 ILE A N 1
ATOM 2350 C CA . ILE A 1 289 ? 18.811 -2.818 -37.327 1.00 91.44 289 ILE A CA 1
ATOM 2351 C C . ILE A 1 289 ? 18.044 -1.782 -36.505 1.00 91.44 289 ILE A C 1
ATOM 2353 O O . ILE A 1 289 ? 17.541 -2.074 -35.418 1.00 91.44 289 ILE A O 1
ATOM 2357 N N . SER A 1 290 ? 17.910 -0.564 -37.032 1.00 93.38 290 SER A N 1
ATOM 2358 C CA . SER A 1 290 ? 17.200 0.507 -36.350 1.00 93.38 290 SER A CA 1
ATOM 2359 C C . SER A 1 290 ? 15.723 0.192 -36.229 1.00 93.38 290 SER A C 1
ATOM 2361 O O . SER A 1 290 ? 15.136 0.514 -35.204 1.00 93.38 290 SER A O 1
ATOM 2363 N N . ILE A 1 291 ? 15.115 -0.437 -37.237 1.00 92.25 291 ILE A N 1
ATOM 2364 C CA . ILE A 1 291 ? 13.692 -0.796 -37.209 1.00 92.25 291 ILE A CA 1
ATOM 2365 C C . ILE A 1 291 ? 13.415 -1.749 -36.040 1.00 92.25 291 ILE A C 1
ATOM 2367 O O . ILE A 1 291 ? 12.493 -1.515 -35.252 1.00 92.25 291 ILE A O 1
ATOM 2371 N N . GLU A 1 292 ? 14.236 -2.788 -35.890 1.00 94.38 292 GLU A N 1
ATOM 2372 C CA . GLU A 1 292 ? 14.118 -3.754 -34.796 1.00 94.38 292 GLU A CA 1
ATOM 2373 C C . GLU A 1 292 ? 14.351 -3.088 -33.431 1.00 94.38 292 GLU A C 1
ATOM 2375 O O . GLU A 1 292 ? 13.494 -3.154 -32.543 1.00 94.38 292 GLU A O 1
ATOM 2380 N N . LEU A 1 293 ? 15.455 -2.348 -33.284 1.00 96.12 293 LEU A N 1
ATOM 2381 C CA . LEU A 1 293 ? 15.797 -1.655 -32.041 1.00 96.12 293 LEU A CA 1
ATOM 2382 C C . LEU A 1 293 ? 14.762 -0.593 -31.646 1.00 96.12 293 LEU A C 1
ATOM 2384 O O . LEU A 1 293 ? 14.465 -0.439 -30.458 1.00 96.12 293 LEU A O 1
ATOM 2388 N N . LEU A 1 294 ? 14.176 0.124 -32.608 1.00 95.94 294 LEU A N 1
ATOM 2389 C CA . LEU A 1 294 ? 13.109 1.098 -32.368 1.00 95.94 294 LEU A CA 1
ATOM 2390 C C . LEU A 1 294 ? 11.843 0.423 -31.839 1.00 95.94 294 LEU A C 1
ATOM 2392 O O . LEU A 1 294 ? 11.225 0.941 -30.903 1.00 95.94 294 LEU A O 1
ATOM 2396 N N . ASN A 1 295 ? 11.469 -0.731 -32.398 1.00 95.12 295 ASN A N 1
ATOM 2397 C CA . ASN A 1 295 ? 10.303 -1.492 -31.952 1.00 95.12 295 ASN A CA 1
ATOM 2398 C C . ASN A 1 295 ? 10.478 -2.012 -30.522 1.00 95.12 295 ASN A C 1
ATOM 2400 O O . ASN A 1 295 ? 9.579 -1.833 -29.695 1.00 95.12 295 ASN A O 1
ATOM 2404 N N . LEU A 1 296 ? 11.635 -2.596 -30.204 1.00 97.19 296 LEU A N 1
ATOM 2405 C CA . LEU A 1 296 ? 11.939 -3.080 -28.853 1.00 97.19 296 LEU A CA 1
ATOM 2406 C C . LEU A 1 296 ? 12.023 -1.922 -27.850 1.00 97.19 296 LEU A C 1
ATOM 2408 O O . LEU A 1 296 ? 11.412 -1.973 -26.783 1.00 97.19 296 LEU A O 1
ATOM 2412 N N . SER A 1 297 ? 12.695 -0.826 -28.218 1.00 96.12 297 SER A N 1
ATOM 2413 C CA . SER A 1 297 ? 12.830 0.358 -27.358 1.00 96.12 297 SER A CA 1
ATOM 2414 C C . SER A 1 297 ? 11.487 1.034 -27.087 1.00 96.12 297 SER A C 1
ATOM 2416 O O . SER A 1 297 ? 11.256 1.556 -25.994 1.00 96.12 297 SER A O 1
ATOM 2418 N N . LYS A 1 298 ? 10.573 1.031 -28.065 1.00 95.56 298 LYS A N 1
ATOM 2419 C CA . LYS A 1 298 ? 9.202 1.508 -27.865 1.00 95.56 298 LYS A CA 1
ATOM 2420 C C . LYS A 1 298 ? 8.478 0.647 -26.831 1.00 95.56 298 LYS A C 1
ATOM 2422 O O . LYS A 1 298 ? 7.983 1.207 -25.860 1.00 95.56 298 LYS A O 1
ATOM 2427 N N . GLN A 1 299 ? 8.472 -0.674 -27.007 1.00 97.19 299 GLN A N 1
ATOM 2428 C CA . GLN A 1 299 ? 7.804 -1.597 -26.084 1.00 97.19 299 GLN A CA 1
ATOM 2429 C C . GLN A 1 299 ? 8.366 -1.500 -24.659 1.00 97.19 299 GLN A C 1
ATOM 2431 O O . GLN A 1 299 ? 7.602 -1.388 -23.702 1.00 97.19 299 GLN A O 1
ATOM 2436 N N . ALA A 1 300 ? 9.693 -1.449 -24.509 1.00 96.94 300 ALA A N 1
ATOM 2437 C CA . ALA A 1 300 ? 10.337 -1.259 -23.212 1.00 96.94 300 ALA A CA 1
ATOM 2438 C C . ALA A 1 300 ? 9.920 0.075 -22.563 1.00 96.94 300 ALA A C 1
ATOM 2440 O O . ALA A 1 300 ? 9.553 0.116 -21.388 1.00 96.94 300 ALA A O 1
ATOM 2441 N N . GLY A 1 301 ? 9.908 1.167 -23.334 1.00 95.12 301 GLY A N 1
ATOM 2442 C CA . GLY A 1 301 ? 9.435 2.468 -22.859 1.00 95.12 301 GLY A CA 1
ATOM 2443 C C . GLY A 1 301 ? 7.963 2.463 -22.427 1.00 95.12 301 GLY A C 1
ATOM 2444 O O . GLY A 1 301 ? 7.622 3.091 -21.424 1.00 95.12 301 GLY A O 1
ATOM 2445 N N . ASP A 1 302 ? 7.105 1.734 -23.143 1.00 96.25 302 ASP A N 1
ATOM 2446 C CA . ASP A 1 302 ? 5.678 1.611 -22.831 1.00 96.25 302 ASP A CA 1
ATOM 2447 C C . ASP A 1 302 ? 5.452 0.812 -21.533 1.00 96.25 302 ASP A C 1
ATOM 2449 O O . ASP A 1 302 ? 4.654 1.230 -20.686 1.00 96.25 302 ASP A O 1
ATOM 2453 N N . PHE A 1 303 ? 6.205 -0.273 -21.301 1.00 95.94 303 PHE A N 1
ATOM 2454 C CA . PHE A 1 303 ? 6.167 -0.998 -20.023 1.00 95.94 303 PHE A CA 1
ATOM 2455 C C . PHE A 1 303 ? 6.645 -0.138 -18.857 1.00 95.94 303 PHE A C 1
ATOM 2457 O O . PHE A 1 303 ? 5.961 -0.067 -17.836 1.00 95.94 303 PHE A O 1
ATOM 2464 N N . TYR A 1 304 ? 7.764 0.572 -19.018 1.00 95.38 304 TYR A N 1
ATOM 2465 C CA . TYR A 1 304 ? 8.253 1.485 -17.987 1.00 95.38 304 TYR A CA 1
ATOM 2466 C C . TYR A 1 304 ? 7.223 2.570 -17.653 1.00 95.38 304 TYR A C 1
ATOM 2468 O O . TYR A 1 304 ? 6.939 2.823 -16.486 1.00 95.38 304 TYR A O 1
ATOM 2476 N N . LYS A 1 305 ? 6.599 3.178 -18.668 1.00 94.94 305 LYS A N 1
ATOM 2477 C CA . LYS A 1 305 ? 5.542 4.175 -18.462 1.00 94.94 305 LYS A CA 1
ATOM 2478 C C . LYS A 1 305 ? 4.339 3.591 -17.719 1.00 94.94 305 LYS A C 1
ATOM 2480 O O . LYS A 1 305 ? 3.791 4.264 -16.851 1.00 94.94 305 LYS A O 1
ATOM 2485 N N . THR A 1 306 ? 3.946 2.363 -18.044 1.00 95.25 306 THR A N 1
ATOM 2486 C CA . THR A 1 306 ? 2.835 1.676 -17.372 1.00 95.25 306 THR A CA 1
ATOM 2487 C C . THR A 1 306 ? 3.152 1.447 -15.894 1.00 95.25 306 THR A C 1
ATOM 2489 O O . THR A 1 306 ? 2.348 1.816 -15.049 1.00 95.25 306 THR A O 1
ATOM 2492 N N . ILE A 1 307 ? 4.363 0.978 -15.565 1.00 93.44 307 ILE A N 1
ATOM 2493 C CA . ILE A 1 307 ? 4.839 0.852 -14.174 1.00 93.44 307 ILE A CA 1
ATOM 2494 C C . ILE A 1 307 ? 4.694 2.182 -13.418 1.00 93.44 307 ILE A C 1
ATOM 2496 O O . ILE A 1 307 ? 4.166 2.208 -12.310 1.00 93.44 307 ILE A O 1
ATOM 2500 N N . LEU A 1 308 ? 5.117 3.300 -14.019 1.00 93.56 308 LEU A N 1
ATOM 2501 C CA . LEU A 1 308 ? 5.004 4.618 -13.384 1.00 93.56 308 LEU A CA 1
ATOM 2502 C C . LEU A 1 308 ? 3.550 5.031 -13.118 1.00 93.56 308 LEU A C 1
ATOM 2504 O O . LEU A 1 308 ? 3.266 5.633 -12.080 1.00 93.56 308 LEU A O 1
ATOM 2508 N N . ILE A 1 309 ? 2.643 4.734 -14.052 1.00 93.94 309 ILE A N 1
ATOM 2509 C CA . ILE A 1 309 ? 1.212 5.033 -13.915 1.00 93.94 309 ILE A CA 1
ATOM 2510 C C . ILE A 1 309 ? 0.618 4.221 -12.764 1.00 93.94 309 ILE A C 1
ATOM 2512 O O . ILE A 1 309 ? -0.002 4.805 -11.879 1.00 93.94 309 ILE A O 1
ATOM 2516 N N . GLU A 1 310 ? 0.867 2.915 -12.72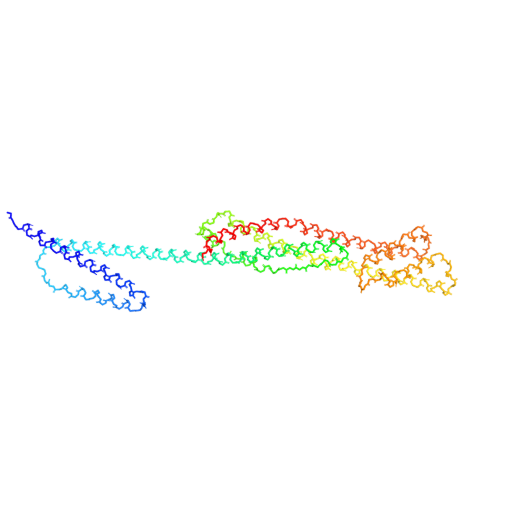3 1.00 92.88 310 GLU A N 1
ATOM 2517 C CA . GLU A 1 310 ? 0.283 2.026 -11.711 1.00 92.88 310 GLU A CA 1
ATOM 2518 C C . GLU A 1 310 ? 0.822 2.303 -10.307 1.00 92.88 310 GLU A C 1
ATOM 2520 O O . GLU A 1 310 ? 0.067 2.376 -9.337 1.00 92.88 310 GLU A O 1
ATOM 2525 N N . SER A 1 311 ? 2.113 2.609 -10.192 1.00 91.88 311 SER A N 1
ATOM 2526 C CA . SER A 1 311 ? 2.688 3.127 -8.951 1.00 91.88 311 SER A CA 1
ATOM 2527 C C . SER A 1 311 ? 2.028 4.439 -8.513 1.00 91.88 311 SER A C 1
ATOM 2529 O O . SER A 1 311 ? 1.729 4.627 -7.331 1.00 91.88 311 SER A O 1
ATOM 2531 N N . SER A 1 312 ? 1.750 5.356 -9.447 1.00 91.75 312 SER A N 1
ATOM 2532 C CA . SER A 1 312 ? 1.045 6.601 -9.125 1.00 91.75 312 SER A CA 1
ATOM 2533 C C . SER A 1 312 ? -0.409 6.360 -8.704 1.00 91.75 312 SER A C 1
ATOM 2535 O O . SER A 1 312 ? -0.882 7.058 -7.804 1.00 91.75 312 SER A O 1
ATOM 2537 N N . ASN A 1 313 ? -1.098 5.391 -9.313 1.00 92.75 313 ASN A N 1
ATOM 2538 C CA . ASN A 1 313 ? -2.464 5.005 -8.956 1.00 92.75 313 ASN A CA 1
ATOM 2539 C C . ASN A 1 313 ? -2.518 4.449 -7.531 1.00 92.75 313 ASN A C 1
ATOM 2541 O O . ASN A 1 313 ? -3.283 4.959 -6.715 1.00 92.75 313 ASN A O 1
ATOM 2545 N N . LEU A 1 314 ? -1.641 3.493 -7.197 1.00 92.25 314 LEU A N 1
ATOM 2546 C CA . LEU A 1 314 ? -1.527 2.942 -5.843 1.00 92.25 314 LEU A CA 1
ATOM 2547 C C . LEU A 1 314 ? -1.255 4.048 -4.816 1.00 92.25 314 LEU A C 1
ATOM 2549 O O . LEU A 1 314 ? -1.924 4.134 -3.789 1.00 92.25 314 LEU A O 1
ATOM 2553 N N . ARG A 1 315 ? -0.304 4.944 -5.108 1.00 93.31 315 ARG A N 1
ATOM 2554 C CA . ARG A 1 315 ? 0.003 6.083 -4.234 1.00 93.31 315 ARG A CA 1
ATOM 2555 C C . ARG A 1 315 ? -1.220 6.971 -4.003 1.00 93.31 315 ARG A C 1
ATOM 2557 O O . ARG A 1 315 ? -1.464 7.379 -2.870 1.00 93.31 315 ARG A O 1
ATOM 2564 N N . ALA A 1 316 ? -1.950 7.313 -5.064 1.00 91.81 316 ALA A N 1
ATOM 2565 C CA . ALA A 1 316 ? -3.145 8.144 -4.964 1.00 91.81 316 ALA A CA 1
ATOM 2566 C C . ALA A 1 316 ? -4.244 7.446 -4.148 1.00 91.81 316 ALA A C 1
ATOM 2568 O O . ALA A 1 316 ? -4.846 8.083 -3.283 1.00 91.81 316 ALA A O 1
ATOM 2569 N N . GLY A 1 317 ? -4.433 6.139 -4.364 1.00 92.00 317 GLY A N 1
ATOM 2570 C CA . GLY A 1 317 ? -5.330 5.289 -3.585 1.00 92.00 317 GLY A CA 1
ATOM 2571 C C . GLY A 1 317 ? -5.005 5.347 -2.096 1.00 92.00 317 GLY A C 1
ATOM 2572 O O . GLY A 1 317 ? -5.840 5.795 -1.314 1.00 92.00 317 GLY A O 1
ATOM 2573 N N . VAL A 1 318 ? -3.766 5.030 -1.708 1.00 93.00 318 VAL A N 1
ATOM 2574 C CA . VAL A 1 318 ? -3.327 5.077 -0.301 1.00 93.00 318 VAL A CA 1
ATOM 2575 C C . VAL A 1 318 ? -3.495 6.478 0.295 1.00 93.00 318 VAL A C 1
ATOM 2577 O O . VAL A 1 318 ? -4.075 6.618 1.370 1.00 93.00 318 VAL A O 1
ATOM 2580 N N . ASN A 1 319 ? -3.055 7.527 -0.409 1.00 92.56 319 ASN A N 1
ATOM 2581 C CA . ASN A 1 319 ? -3.174 8.907 0.072 1.00 92.56 319 ASN A CA 1
ATOM 2582 C C . ASN A 1 319 ? -4.621 9.325 0.341 1.00 92.56 319 ASN A C 1
ATOM 2584 O O . ASN A 1 319 ? -4.881 10.001 1.335 1.00 92.56 319 ASN A O 1
ATOM 2588 N N . SER A 1 320 ? -5.559 8.913 -0.516 1.00 92.06 320 SER A N 1
ATOM 2589 C CA . SER A 1 320 ? -6.978 9.250 -0.357 1.00 92.06 320 SER A CA 1
ATOM 2590 C C . SER A 1 320 ? -7.600 8.675 0.921 1.00 92.06 320 SER A C 1
ATOM 2592 O O . SER A 1 320 ? -8.576 9.225 1.426 1.00 92.06 320 SER A O 1
ATOM 2594 N N . GLN A 1 321 ? -7.014 7.609 1.477 1.00 93.12 321 GLN A N 1
ATOM 2595 C CA . GLN A 1 321 ? -7.505 6.945 2.685 1.00 93.12 321 GLN A CA 1
ATOM 2596 C C . GLN A 1 321 ? -6.922 7.528 3.980 1.00 93.12 321 GLN A C 1
ATOM 2598 O O . GLN A 1 321 ? -7.519 7.364 5.044 1.00 93.12 321 GLN A O 1
ATOM 2603 N N . LEU A 1 322 ? -5.784 8.234 3.925 1.00 93.44 322 LEU A N 1
ATOM 2604 C CA . LEU A 1 322 ? -5.064 8.688 5.124 1.00 93.44 322 LEU A CA 1
ATOM 2605 C C . LEU A 1 322 ? -5.885 9.640 6.005 1.00 93.44 322 LEU A C 1
ATOM 2607 O O . LEU A 1 322 ? -5.889 9.497 7.229 1.00 93.44 322 LEU A O 1
ATOM 2611 N N . GLU A 1 323 ? -6.596 10.595 5.404 1.00 92.69 323 GLU A N 1
ATOM 2612 C CA . GLU A 1 323 ? -7.447 11.532 6.149 1.00 92.69 323 GLU A CA 1
ATOM 2613 C C . GLU A 1 323 ? -8.661 10.826 6.794 1.00 92.69 323 GLU A C 1
ATOM 2615 O O . GLU A 1 323 ? -8.844 10.965 8.011 1.00 92.69 323 GLU A O 1
ATOM 2620 N N . PRO A 1 324 ? -9.459 10.020 6.060 1.00 93.81 324 PRO A N 1
ATOM 2621 C CA . PRO A 1 324 ? -10.511 9.196 6.655 1.00 93.81 324 PRO A CA 1
ATOM 2622 C C . PRO A 1 324 ? -10.034 8.306 7.812 1.00 93.81 324 PRO A C 1
ATOM 2624 O O . PRO A 1 324 ? -10.675 8.283 8.867 1.00 93.81 324 PRO A O 1
ATOM 2627 N N . ILE A 1 325 ? -8.886 7.633 7.659 1.00 95.62 325 ILE A N 1
ATOM 2628 C CA . ILE A 1 325 ? -8.260 6.829 8.722 1.00 95.62 325 ILE A CA 1
ATOM 2629 C C . ILE A 1 325 ? -7.980 7.706 9.950 1.00 95.62 325 ILE A C 1
ATOM 2631 O O . ILE A 1 325 ? -8.399 7.368 11.059 1.00 95.62 325 ILE A O 1
ATOM 2635 N N . GLY A 1 326 ? -7.329 8.860 9.765 1.00 93.31 326 GLY A N 1
ATOM 2636 C CA . GLY A 1 326 ? -7.014 9.790 10.854 1.00 93.31 326 GLY A CA 1
ATOM 2637 C C . GLY A 1 326 ? -8.255 10.274 11.612 1.00 93.31 326 GLY A C 1
ATOM 2638 O O . GLY A 1 326 ? -8.242 10.386 12.843 1.00 93.31 326 GLY A O 1
ATOM 2639 N N . LYS A 1 327 ? -9.370 10.483 10.905 1.00 95.00 327 LYS A N 1
ATOM 2640 C CA . LYS A 1 327 ? -10.656 10.842 11.514 1.00 95.00 327 LYS A CA 1
ATOM 2641 C C . LYS A 1 327 ? -11.222 9.714 12.381 1.00 95.00 327 LYS A C 1
ATOM 2643 O O . LYS A 1 327 ? -11.672 9.984 13.496 1.00 95.00 327 LYS A O 1
ATOM 2648 N N . MET A 1 328 ? -11.176 8.465 11.913 1.00 95.81 328 MET A N 1
ATOM 2649 C CA . MET A 1 328 ? -11.660 7.318 12.693 1.00 95.81 328 MET A CA 1
ATOM 2650 C C . MET A 1 328 ? -10.798 7.049 13.924 1.00 95.81 328 MET A C 1
ATOM 2652 O O . MET A 1 328 ? -11.351 6.804 14.998 1.00 95.81 328 MET A O 1
ATOM 2656 N N . ILE A 1 329 ? -9.474 7.193 13.804 1.00 96.56 329 ILE A N 1
ATOM 2657 C CA . ILE A 1 329 ? -8.543 7.142 14.941 1.00 96.56 329 ILE A CA 1
ATOM 2658 C C . ILE A 1 329 ? -8.910 8.210 15.977 1.00 96.56 329 ILE A C 1
ATOM 2660 O O . ILE A 1 329 ? -9.021 7.898 17.156 1.00 96.56 329 ILE A O 1
ATOM 2664 N N . THR A 1 330 ? -9.187 9.445 15.545 1.00 96.31 330 THR A N 1
ATOM 2665 C CA . THR A 1 330 ? -9.585 10.540 16.450 1.00 96.31 330 THR A CA 1
ATOM 2666 C C . THR A 1 330 ? -10.878 10.225 17.215 1.00 96.31 330 THR A C 1
ATOM 2668 O O . THR A 1 330 ? -11.035 10.594 18.383 1.00 96.31 330 THR A O 1
ATOM 2671 N N . TYR A 1 331 ? -11.829 9.529 16.583 1.00 94.81 331 TYR A N 1
ATOM 2672 C CA . TYR A 1 331 ? -13.033 9.064 17.272 1.00 94.81 331 TYR A CA 1
ATOM 2673 C C . TYR A 1 331 ? -12.729 7.991 18.316 1.00 94.81 331 TYR A C 1
ATOM 2675 O O . TYR A 1 331 ? -13.292 8.069 19.407 1.00 94.81 331 TYR A O 1
ATOM 2683 N N . LEU A 1 332 ? -11.835 7.045 18.019 1.00 95.06 332 LEU A N 1
ATOM 2684 C CA . LEU A 1 332 ? -11.397 6.041 18.991 1.00 95.06 332 LEU A CA 1
ATOM 2685 C C . LEU A 1 332 ? -10.631 6.678 20.159 1.00 95.06 332 LEU A C 1
ATOM 2687 O O . LEU A 1 332 ? -10.962 6.386 21.303 1.00 95.06 332 LEU A O 1
ATOM 2691 N N . ASP A 1 333 ? -9.724 7.625 19.891 1.00 94.75 333 ASP A N 1
ATOM 2692 C CA . ASP A 1 333 ? -9.033 8.441 20.907 1.00 94.75 333 ASP A CA 1
ATOM 2693 C C . ASP A 1 333 ? -10.034 9.145 21.842 1.00 94.75 333 ASP A C 1
ATOM 2695 O O . ASP A 1 333 ? -9.879 9.153 23.060 1.00 94.75 333 ASP A O 1
ATOM 2699 N N . SER A 1 334 ? -11.098 9.731 21.283 1.00 93.94 334 SER A N 1
ATOM 2700 C CA . SER A 1 334 ? -12.116 10.434 22.080 1.00 93.94 334 SER A CA 1
ATOM 2701 C C . SER A 1 334 ? -12.883 9.483 23.007 1.00 93.94 334 SER A C 1
ATOM 2703 O O . SER A 1 334 ? -13.261 9.857 24.117 1.00 93.94 334 SER A O 1
ATOM 2705 N N . ILE A 1 335 ? -13.140 8.253 22.551 1.00 93.75 335 ILE A N 1
ATOM 2706 C CA . ILE A 1 335 ? -13.802 7.214 23.351 1.00 93.75 335 ILE A CA 1
ATOM 2707 C C . ILE A 1 335 ? -12.846 6.702 24.431 1.00 93.75 335 ILE A C 1
ATOM 2709 O O . ILE A 1 335 ? -13.257 6.557 25.579 1.00 93.75 335 ILE A O 1
ATOM 2713 N N . GLU A 1 336 ? -11.576 6.486 24.085 1.00 93.56 336 GLU A N 1
ATOM 2714 C CA . GLU A 1 336 ? -10.516 6.119 25.025 1.00 93.56 336 GLU A CA 1
ATOM 2715 C C . GLU A 1 336 ? -10.405 7.142 26.165 1.00 93.56 336 GLU A C 1
ATOM 2717 O O . GLU A 1 336 ? -10.425 6.752 27.328 1.00 93.56 336 GLU A O 1
ATOM 2722 N N . GLN A 1 337 ? -10.369 8.442 25.856 1.00 92.06 337 GLN A N 1
ATOM 2723 C CA . GLN A 1 337 ? -10.318 9.513 26.862 1.00 92.06 337 GLN A CA 1
ATOM 2724 C C . GLN A 1 337 ? -11.573 9.561 27.747 1.00 92.06 337 GLN A C 1
ATOM 2726 O O . GLN A 1 337 ? -11.493 9.803 28.953 1.00 92.06 337 GLN A O 1
ATOM 2731 N N . ALA A 1 338 ? -12.751 9.316 27.168 1.00 90.50 338 ALA A N 1
ATOM 2732 C CA . ALA A 1 338 ? -13.982 9.227 27.946 1.00 90.50 338 ALA A CA 1
ATOM 2733 C C . ALA A 1 338 ? -13.938 8.035 28.917 1.00 90.50 338 ALA A C 1
ATOM 2735 O O . ALA A 1 338 ? -14.316 8.169 30.082 1.00 90.50 338 ALA A O 1
ATOM 2736 N N . LEU A 1 339 ? -13.422 6.887 28.470 1.00 88.62 339 LEU A N 1
ATOM 2737 C CA . LEU A 1 339 ? -13.232 5.716 29.322 1.00 88.62 339 LEU A CA 1
ATOM 2738 C C . LEU A 1 339 ? -12.169 5.963 30.392 1.00 88.62 339 LEU A C 1
ATOM 2740 O O . LEU A 1 339 ? -12.419 5.635 31.545 1.00 88.62 339 LEU A O 1
ATOM 2744 N N . SER A 1 340 ? -11.041 6.605 30.070 1.00 88.56 340 SER A N 1
ATOM 2745 C CA . SER A 1 340 ? -9.962 6.834 31.037 1.00 88.56 340 SER A CA 1
ATOM 2746 C C . SER A 1 340 ? -10.422 7.624 32.259 1.00 88.56 340 SER A C 1
ATOM 2748 O O . SER A 1 340 ? -9.921 7.386 33.347 1.00 88.56 340 SER A O 1
ATOM 2750 N N . SER A 1 341 ? -11.413 8.514 32.125 1.00 84.38 341 SER A N 1
ATOM 2751 C CA . SER A 1 341 ? -11.994 9.228 33.275 1.00 84.38 341 SER A CA 1
ATOM 2752 C C . SER A 1 341 ? -12.646 8.311 34.325 1.00 84.38 341 SER A C 1
ATOM 2754 O O . SER A 1 341 ? -12.790 8.710 35.476 1.00 84.38 341 SER A O 1
ATOM 2756 N N . ASN A 1 342 ? -13.000 7.079 33.945 1.00 81.12 342 ASN A N 1
ATOM 2757 C CA . ASN A 1 342 ? -13.561 6.060 34.832 1.00 81.12 342 ASN A CA 1
ATOM 2758 C C . ASN A 1 342 ? -12.497 5.124 35.436 1.00 81.12 342 ASN A C 1
ATOM 2760 O O . ASN A 1 342 ? -12.822 4.380 36.357 1.00 81.12 342 ASN A O 1
ATOM 2764 N N . TYR A 1 343 ? -11.260 5.150 34.925 1.00 78.88 343 TYR A N 1
ATOM 2765 C CA . TYR A 1 343 ? -10.181 4.217 35.295 1.00 78.88 343 TYR A CA 1
ATOM 2766 C C . TYR A 1 343 ? -8.883 4.914 35.733 1.00 78.88 343 TYR A C 1
ATOM 2768 O O . TYR A 1 343 ? -7.945 4.262 36.178 1.00 78.88 343 TYR A O 1
ATOM 2776 N N . ALA A 1 344 ? -8.809 6.240 35.610 1.00 57.28 344 ALA A N 1
ATOM 2777 C CA . ALA A 1 344 ? -7.740 7.064 36.155 1.00 57.28 344 ALA A CA 1
ATOM 2778 C C . ALA A 1 344 ? -8.039 7.368 37.631 1.00 57.28 344 ALA A C 1
ATOM 2780 O O . ALA A 1 344 ? -8.531 8.445 37.969 1.00 57.28 344 ALA A O 1
ATOM 2781 N N . SER A 1 345 ? -7.764 6.393 38.494 1.00 40.06 345 SER A N 1
ATOM 2782 C CA . SER A 1 345 ? -7.724 6.542 39.953 1.00 40.06 345 SER A CA 1
ATOM 2783 C C . SER A 1 345 ? -6.493 5.856 40.512 1.00 40.06 345 SER A C 1
ATOM 2785 O O . SER A 1 345 ? -6.363 4.642 40.232 1.00 40.06 345 SER A O 1
#